Protein AF-0000000087426294 (afdb_homodimer)

Foldseek 3Di:
DVLLVVLLVLLVCLQCVCVVVPPPPDPLNVLSNVLSVQSNVLSVVCVVVVDLVSLVSQLVSLVCLLCVCVPRPDDPSSNVSSNVSSVSSNVSSVDNPPPPVPPPPPPPVPPDPPVVVVVVVVD/DVLLVVLLVLLVCLQCVCVVVPPPPDPLNVLSNVLSVQSNVLSVVCVVVVDLVSLVSQLVSLVCLLCVCVPRPDDPSSNVSSNVSSVSSNVSSVDNPPPPVPPPPPPPVVPPPPVPVVVVVVD

pLDDT: mean 82.49, std 21.24, range [34.62, 98.5]

InterPro domains:
  IPR005530 SPW repeat-containing integral membrane domain [PF03779] (2-94)

Organism: Persicimonas caeni (NCBI:txid2292766)

Nearest PDB structures (foldseek):
  7rs2-assembly1_A  TM=2.996E-01  e=1.715E+00  Homo sapiens
  8vzp-assembly1_B  TM=3.146E-01  e=2.562E+00  Homo sapiens
  7ujy-assembly2_C  TM=3.081E-01  e=3.293E+00  Homo sapiens
  8vzq-assembly2_D  TM=3.101E-01  e=3.293E+00  Homo sapiens
  6vjd-assembly2_C  TM=3.064E-01  e=3.462E+00  Homo sapiens

Structure (mmCIF, N/CA/C/O backbone):
data_AF-0000000087426294-model_v1
#
loop_
_entity.id
_entity.type
_entity.pdbx_description
1 polymer 'SPW repeat-containing integral membrane domain-containing protein'
#
loop_
_atom_site.group_PDB
_atom_site.id
_atom_site.type_symbol
_atom_site.label_atom_id
_atom_site.label_alt_id
_atom_site.label_comp_id
_atom_site.label_asym_id
_atom_site.label_entity_id
_atom_site.label_seq_id
_atom_site.pdbx_PDB_ins_code
_atom_site.Cartn_x
_atom_site.Cartn_y
_atom_site.Cartn_z
_atom_site.occupancy
_atom_site.B_iso_or_equiv
_atom_site.auth_seq_id
_atom_site.auth_comp_id
_atom_site.auth_asym_id
_atom_site.auth_atom_id
_atom_site.pdbx_PDB_model_num
ATOM 1 N N . MET A 1 1 ? -11.773 15.156 3.531 1 77.5 1 MET A N 1
ATOM 2 C CA . MET A 1 1 ? -12.781 14.109 3.635 1 77.5 1 MET A CA 1
ATOM 3 C C . MET A 1 1 ? -12.688 13.148 2.459 1 77.5 1 MET A C 1
ATOM 5 O O . MET A 1 1 ? -13.094 11.984 2.57 1 77.5 1 MET A O 1
ATOM 9 N N . TRP A 1 2 ? -11.953 13.484 1.471 1 86.12 2 TRP A N 1
ATOM 10 C CA . TRP A 1 2 ? -11.953 12.727 0.229 1 86.12 2 TRP A CA 1
ATOM 11 C C . TRP A 1 2 ? -11.352 11.336 0.44 1 86.12 2 TRP A C 1
ATOM 13 O O . TRP A 1 2 ? -11.789 10.359 -0.176 1 86.12 2 TRP A O 1
ATOM 23 N N . PRO A 1 3 ? -10.477 11.117 1.368 1 89.81 3 PRO A N 1
ATOM 24 C CA . PRO A 1 3 ? -9.938 9.773 1.592 1 89.81 3 PRO A CA 1
ATOM 25 C C . PRO A 1 3 ? -10.992 8.781 2.08 1 89.81 3 PRO A C 1
ATOM 27 O O . PRO A 1 3 ? -10.891 7.586 1.806 1 89.81 3 PRO A O 1
ATOM 30 N N . ARG A 1 4 ? -11.906 9.266 2.732 1 90.75 4 ARG A N 1
ATOM 31 C CA . ARG A 1 4 ? -12.961 8.391 3.236 1 90.75 4 ARG A CA 1
ATOM 32 C C . ARG A 1 4 ? -13.844 7.887 2.102 1 90.75 4 ARG A C 1
ATOM 34 O O . ARG A 1 4 ? -14.297 6.742 2.123 1 90.75 4 ARG A O 1
ATOM 41 N N . PHE A 1 5 ? -14.016 8.711 1.133 1 92.75 5 PHE A N 1
ATOM 42 C CA . PHE A 1 5 ? -14.789 8.305 -0.035 1 92.75 5 PHE A CA 1
ATOM 43 C C . PHE A 1 5 ? -14.055 7.234 -0.828 1 92.75 5 PHE A C 1
ATOM 45 O O . PHE A 1 5 ? -14.672 6.301 -1.347 1 92.75 5 PHE A O 1
ATOM 52 N N . ILE A 1 6 ? -12.867 7.391 -0.899 1 95.06 6 ILE A N 1
ATOM 53 C CA . ILE A 1 6 ? -12.055 6.414 -1.622 1 95.06 6 ILE A CA 1
ATOM 54 C C . ILE A 1 6 ? -12.109 5.066 -0.912 1 95.06 6 ILE A C 1
ATOM 56 O O . ILE A 1 6 ? -12.281 4.027 -1.554 1 95.06 6 ILE A O 1
ATOM 60 N N . ASN A 1 7 ? -11.977 5.098 0.396 1 96.81 7 ASN A N 1
ATOM 61 C CA . ASN A 1 7 ? -12.031 3.844 1.139 1 96.81 7 ASN A CA 1
ATOM 62 C C . ASN A 1 7 ? -13.391 3.17 1 1 96.81 7 ASN A C 1
ATOM 64 O O . ASN A 1 7 ? -13.477 1.941 0.944 1 96.81 7 ASN A O 1
ATOM 68 N N . ALA A 1 8 ? -14.414 4.004 0.983 1 96.69 8 ALA A N 1
ATOM 69 C CA . ALA A 1 8 ? -15.734 3.424 0.761 1 96.69 8 ALA A CA 1
ATOM 70 C C . ALA A 1 8 ? -15.812 2.742 -0.603 1 96.69 8 ALA A C 1
ATOM 72 O O . ALA A 1 8 ? -16.312 1.622 -0.716 1 96.69 8 ALA A O 1
ATOM 73 N N . ALA A 1 9 ? -15.328 3.361 -1.623 1 97.88 9 ALA A N 1
ATOM 74 C CA . ALA A 1 9 ? -15.312 2.814 -2.977 1 97.88 9 ALA A CA 1
ATOM 75 C C . ALA A 1 9 ? -14.477 1.54 -3.043 1 97.88 9 ALA A C 1
ATOM 77 O O . ALA A 1 9 ? -14.836 0.586 -3.736 1 97.88 9 ALA A O 1
ATOM 78 N N . LEU A 1 10 ? -13.414 1.55 -2.354 1 98.38 10 LEU A N 1
ATOM 79 C CA . LEU A 1 10 ? -12.555 0.372 -2.303 1 98.38 10 LEU A CA 1
ATOM 80 C C . LEU A 1 10 ? -13.289 -0.812 -1.685 1 98.38 10 LEU A C 1
ATOM 82 O O . LEU A 1 10 ? -13.117 -1.953 -2.117 1 98.38 10 LEU A O 1
ATOM 86 N N . GLY A 1 11 ? -14.031 -0.541 -0.672 1 98.31 11 GLY A N 1
ATOM 87 C CA . GLY A 1 11 ? -14.836 -1.6 -0.085 1 98.31 11 GLY A CA 1
ATOM 88 C C . GLY A 1 11 ? -15.82 -2.215 -1.063 1 98.31 11 GLY A C 1
ATOM 89 O O . GLY A 1 11 ? -15.969 -3.438 -1.115 1 98.31 11 GLY A O 1
ATOM 90 N N . ILE A 1 12 ? -16.469 -1.396 -1.812 1 98.12 12 ILE A N 1
ATOM 91 C CA . ILE A 1 12 ? -17.406 -1.863 -2.828 1 98.12 12 ILE A CA 1
ATOM 92 C C . ILE A 1 12 ? -16.656 -2.697 -3.869 1 98.12 12 ILE A C 1
ATOM 94 O O . ILE A 1 12 ? -17.125 -3.77 -4.262 1 98.12 12 ILE A O 1
ATOM 98 N N . TRP A 1 13 ? -15.586 -2.211 -4.258 1 98.5 13 TRP A N 1
ATOM 99 C CA . TRP A 1 13 ? -14.773 -2.951 -5.219 1 98.5 13 TRP A CA 1
ATOM 100 C C . TRP A 1 13 ? -14.406 -4.324 -4.676 1 98.5 13 TRP A C 1
ATOM 102 O O . TRP A 1 13 ? -14.477 -5.324 -5.395 1 98.5 13 TRP A O 1
ATOM 112 N N . LEU A 1 14 ? -14.008 -4.387 -3.451 1 98.19 14 LEU A N 1
ATOM 113 C CA . LEU A 1 14 ? -13.609 -5.648 -2.834 1 98.19 14 LEU A CA 1
ATOM 114 C C . LEU A 1 14 ? -14.75 -6.664 -2.893 1 98.19 14 LEU A C 1
ATOM 116 O O . LEU A 1 14 ? -14.516 -7.855 -3.105 1 98.19 14 LEU A O 1
ATOM 120 N N . MET A 1 15 ? -15.898 -6.199 -2.729 1 97.62 15 MET A N 1
ATOM 121 C CA . MET A 1 15 ? -17.062 -7.09 -2.771 1 97.62 15 MET A CA 1
ATOM 122 C C . MET A 1 15 ? -17.297 -7.602 -4.188 1 97.62 15 MET A C 1
ATOM 124 O O . MET A 1 15 ? -17.75 -8.734 -4.379 1 97.62 15 MET A O 1
ATOM 128 N N . ALA A 1 16 ? -16.969 -6.84 -5.172 1 97.75 16 ALA A N 1
ATOM 129 C CA . ALA A 1 16 ? -17.219 -7.188 -6.57 1 97.75 16 ALA A CA 1
ATOM 130 C C . ALA A 1 16 ? -16.016 -7.93 -7.168 1 97.75 16 ALA A C 1
ATOM 132 O O . ALA A 1 16 ? -16.156 -8.633 -8.172 1 97.75 16 ALA A O 1
ATOM 133 N N . ALA A 1 17 ? -14.922 -7.836 -6.609 1 97.75 17 ALA A N 1
ATOM 134 C CA . ALA A 1 17 ? -13.656 -8.219 -7.211 1 97.75 17 ALA A CA 1
ATOM 135 C C . ALA A 1 17 ? -13.633 -9.711 -7.543 1 97.75 17 ALA A C 1
ATOM 137 O O . ALA A 1 17 ? -13.227 -10.109 -8.641 1 97.75 17 ALA A O 1
ATOM 138 N N . PRO A 1 18 ? -14.07 -10.562 -6.633 1 97.69 18 PRO A N 1
ATOM 139 C CA . PRO A 1 18 ? -14 -11.984 -6.965 1 97.69 18 PRO A CA 1
ATOM 140 C C . PRO A 1 18 ? -14.805 -12.336 -8.211 1 97.69 18 PRO A C 1
ATOM 142 O O . PRO A 1 18 ? -14.375 -13.164 -9.016 1 97.69 18 PRO A O 1
ATOM 145 N N . SER A 1 19 ? -15.938 -11.742 -8.352 1 97.25 19 SER A N 1
ATOM 146 C CA . SER A 1 19 ? -16.766 -12.016 -9.516 1 97.25 19 SER A CA 1
ATOM 147 C C . SER A 1 19 ? -16.172 -11.398 -10.773 1 97.25 19 SER A C 1
ATOM 149 O O . SER A 1 19 ? -16.281 -11.969 -11.867 1 97.25 19 SER A O 1
ATOM 151 N N . VAL A 1 20 ? -15.57 -10.258 -10.664 1 96.5 20 VAL A N 1
ATOM 152 C CA . VAL A 1 20 ? -15.008 -9.531 -11.805 1 96.5 20 VAL A CA 1
ATOM 153 C C . VAL A 1 20 ? -13.695 -10.18 -12.234 1 96.5 20 VAL A C 1
ATOM 155 O O . VAL A 1 20 ? -13.438 -10.336 -13.43 1 96.5 20 VAL A O 1
ATOM 158 N N . LEU A 1 21 ? -12.906 -10.641 -11.266 1 95.75 21 LEU A N 1
ATOM 159 C CA . LEU A 1 21 ? -11.547 -11.094 -11.562 1 95.75 21 LEU A CA 1
ATOM 160 C C . LEU A 1 21 ? -11.492 -12.617 -11.641 1 95.75 21 LEU A C 1
ATOM 162 O O . LEU A 1 21 ? -10.469 -13.188 -12.031 1 95.75 21 LEU A O 1
ATOM 166 N N . GLY A 1 22 ? -12.547 -13.297 -11.188 1 95 22 GLY A N 1
ATOM 167 C CA . GLY A 1 22 ? -12.688 -14.711 -11.492 1 95 22 GLY A CA 1
ATOM 168 C C . GLY A 1 22 ? -12.117 -15.609 -10.414 1 95 22 GLY A C 1
ATOM 169 O O . GLY A 1 22 ? -11.484 -16.625 -10.711 1 95 22 GLY A O 1
ATOM 170 N N . TYR A 1 23 ? -12.18 -15.383 -9.227 1 95.88 23 TYR A N 1
ATOM 171 C CA . TYR A 1 23 ? -11.719 -16.281 -8.172 1 95.88 23 TYR A CA 1
ATOM 172 C C . TYR A 1 23 ? -12.797 -16.484 -7.121 1 95.88 23 TYR A C 1
ATOM 174 O O . TYR A 1 23 ? -12.516 -16.469 -5.922 1 95.88 23 TYR A O 1
ATOM 182 N N . VAL A 1 24 ? -14.016 -16.641 -7.684 1 95.44 24 VAL A N 1
ATOM 183 C CA . VAL A 1 24 ? -15.164 -16.969 -6.84 1 95.44 24 VAL A CA 1
ATOM 184 C C . VAL A 1 24 ? -14.961 -18.359 -6.223 1 95.44 24 VAL A C 1
ATOM 186 O O . VAL A 1 24 ? -14.422 -19.25 -6.871 1 95.44 24 VAL A O 1
ATOM 189 N N . GLY A 1 25 ? -15.398 -18.453 -5.035 1 96.25 25 GLY A N 1
ATOM 190 C CA . GLY A 1 25 ? -15.305 -19.734 -4.367 1 96.25 25 GLY A CA 1
ATOM 191 C C . GLY A 1 25 ? -13.977 -19.969 -3.686 1 96.25 25 GLY A C 1
ATOM 192 O O . GLY A 1 25 ? -13.664 -21.078 -3.264 1 96.25 25 GLY A O 1
ATOM 193 N N . THR A 1 26 ? -13.133 -19.016 -3.59 1 96.25 26 THR A N 1
ATOM 194 C CA . THR A 1 26 ? -11.812 -19.156 -2.99 1 96.25 26 THR A CA 1
ATOM 195 C C . THR A 1 26 ? -11.766 -18.469 -1.624 1 96.25 26 THR A C 1
ATOM 197 O O . THR A 1 26 ? -12.727 -17.797 -1.226 1 96.25 26 THR A O 1
ATOM 200 N N . GLY A 1 27 ? -10.727 -18.719 -0.922 1 96.44 27 GLY A N 1
ATOM 201 C CA . GLY A 1 27 ? -10.516 -18.047 0.355 1 96.44 27 GLY A CA 1
ATOM 202 C C . GLY A 1 27 ? -10.391 -16.547 0.229 1 96.44 27 GLY A C 1
ATOM 203 O O . GLY A 1 27 ? -10.766 -15.805 1.14 1 96.44 27 GLY A O 1
ATOM 204 N N . ALA A 1 28 ? -9.758 -16.203 -0.834 1 97 28 ALA A N 1
ATOM 205 C CA . ALA A 1 28 ? -9.617 -14.773 -1.078 1 97 28 ALA A CA 1
ATOM 206 C C . ALA A 1 28 ? -10.984 -14.086 -1.133 1 97 28 ALA A C 1
ATOM 208 O O . ALA A 1 28 ? -11.148 -12.977 -0.632 1 97 28 ALA A O 1
ATOM 209 N N . GLU A 1 29 ? -11.93 -14.734 -1.79 1 97.19 29 GLU A N 1
ATOM 210 C CA . GLU A 1 29 ? -13.281 -14.18 -1.84 1 97.19 29 GLU A CA 1
ATOM 211 C C . GLU A 1 29 ? -13.852 -13.992 -0.437 1 97.19 29 GLU A C 1
ATOM 213 O O . GLU A 1 29 ? -14.445 -12.953 -0.134 1 97.19 29 GLU A O 1
ATOM 218 N N . ILE A 1 30 ? -13.711 -14.977 0.375 1 97.19 30 ILE A N 1
ATOM 219 C CA . ILE A 1 30 ? -14.219 -14.891 1.74 1 97.19 30 ILE A CA 1
ATOM 220 C C . ILE A 1 30 ? -13.578 -13.703 2.457 1 97.19 30 ILE A C 1
ATOM 222 O O . ILE A 1 30 ? -14.266 -12.93 3.117 1 97.19 30 ILE A O 1
ATOM 226 N N . ASN A 1 31 ? -12.312 -13.633 2.318 1 97.88 31 ASN A N 1
ATOM 227 C CA . ASN A 1 31 ? -11.578 -12.523 2.926 1 97.88 31 ASN A CA 1
ATOM 228 C C . ASN A 1 31 ? -12.094 -11.172 2.441 1 97.88 31 ASN A C 1
ATOM 230 O O . ASN A 1 31 ? -12.289 -10.258 3.242 1 97.88 31 ASN A O 1
ATOM 234 N N . GLU A 1 32 ? -12.312 -11.031 1.207 1 97.88 32 GLU A N 1
ATOM 235 C CA . GLU A 1 32 ? -12.758 -9.773 0.629 1 97.88 32 GLU A CA 1
ATOM 236 C C . GLU A 1 32 ? -14.203 -9.461 1.014 1 97.88 32 GLU A C 1
ATOM 238 O O . GLU A 1 32 ? -14.57 -8.305 1.203 1 97.88 32 GLU A O 1
ATOM 243 N N . ARG A 1 33 ? -14.953 -10.5 1.109 1 97.06 33 ARG A N 1
ATOM 244 C CA . ARG A 1 33 ? -16.359 -10.297 1.46 1 97.06 33 ARG A CA 1
ATOM 245 C C . ARG A 1 33 ? -16.5 -9.914 2.93 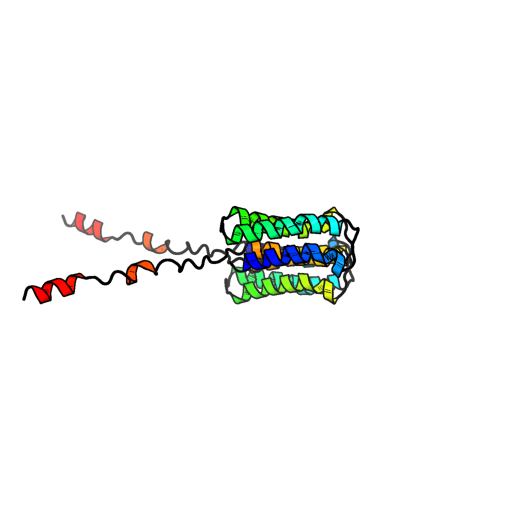1 97.06 33 ARG A C 1
ATOM 247 O O . ARG A 1 33 ? -17.531 -9.359 3.33 1 97.06 33 ARG A O 1
ATOM 254 N N . ILE A 1 34 ? -15.562 -10.156 3.719 1 97.5 34 ILE A N 1
ATOM 255 C CA . ILE A 1 34 ? -15.539 -9.727 5.113 1 97.5 34 ILE A CA 1
ATOM 256 C C . ILE A 1 34 ? -14.977 -8.305 5.203 1 97.5 34 ILE A C 1
ATOM 258 O O . ILE A 1 34 ? -15.609 -7.422 5.781 1 97.5 34 ILE A O 1
ATOM 262 N N . CYS A 1 35 ? -13.875 -8.039 4.613 1 98.31 35 CYS A N 1
ATOM 263 C CA . CYS A 1 35 ? -13.188 -6.758 4.695 1 98.31 35 CYS A CA 1
ATOM 264 C C . CYS A 1 35 ? -13.945 -5.68 3.939 1 98.31 35 CYS A C 1
ATOM 266 O O . CYS A 1 35 ? -13.914 -4.508 4.324 1 98.31 35 CYS A O 1
ATOM 268 N N . GLY A 1 36 ? -14.625 -6.105 2.83 1 98.06 36 GLY A N 1
ATOM 269 C CA . GLY A 1 36 ? -15.352 -5.141 2.02 1 98.06 36 GLY A CA 1
ATOM 270 C C . GLY A 1 36 ? -16.375 -4.344 2.811 1 98.06 36 GLY A C 1
ATOM 271 O O . GLY A 1 36 ? -16.266 -3.119 2.91 1 98.06 36 GLY A O 1
ATOM 272 N N . PRO A 1 37 ? -17.312 -5.027 3.439 1 98.12 37 PRO A N 1
ATOM 273 C CA . PRO A 1 37 ? -18.328 -4.328 4.23 1 98.12 37 PRO A CA 1
ATOM 274 C C . PRO A 1 37 ? -17.734 -3.547 5.398 1 98.12 37 PRO A C 1
ATOM 276 O O . PRO A 1 37 ? -18.219 -2.471 5.742 1 98.12 37 PRO A O 1
ATOM 279 N N . ILE A 1 38 ? -16.719 -4.027 6.027 1 97.44 38 ILE A N 1
ATOM 280 C CA . ILE A 1 38 ? -16.047 -3.326 7.113 1 97.44 38 ILE A CA 1
ATOM 281 C C . ILE A 1 38 ? -15.531 -1.982 6.613 1 97.44 38 ILE A C 1
ATOM 283 O O . ILE A 1 38 ? -15.758 -0.945 7.238 1 97.44 38 ILE A O 1
ATOM 287 N N . LEU A 1 39 ? -14.844 -1.995 5.516 1 97.38 39 LEU A N 1
ATOM 288 C CA . LEU A 1 39 ? -14.281 -0.781 4.934 1 97.38 39 LEU A CA 1
ATOM 289 C C . LEU A 1 39 ? -15.383 0.203 4.555 1 97.38 39 LEU A C 1
ATOM 291 O O . LEU A 1 39 ? -15.266 1.403 4.809 1 97.38 39 LEU A O 1
ATOM 295 N N . ILE A 1 40 ? -16.469 -0.284 3.971 1 96.88 40 ILE A N 1
ATOM 296 C CA . ILE A 1 40 ? -17.578 0.567 3.561 1 96.88 40 ILE A CA 1
ATOM 297 C C . ILE A 1 40 ? -18.188 1.229 4.789 1 96.88 40 ILE A C 1
ATOM 299 O O . ILE A 1 40 ? -18.328 2.453 4.836 1 96.88 40 ILE A O 1
ATOM 303 N N . THR A 1 41 ? -18.5 0.449 5.766 1 96.12 41 THR A N 1
ATOM 304 C CA . THR A 1 41 ? -19.203 0.925 6.949 1 96.12 41 THR A CA 1
ATOM 305 C C . THR A 1 41 ? -18.375 1.963 7.699 1 96.12 41 THR A C 1
ATOM 307 O O . THR A 1 41 ? -18.844 3.072 7.961 1 96.12 41 THR A O 1
ATOM 310 N N . PHE A 1 42 ? -17.203 1.656 7.918 1 94.5 42 PHE A N 1
ATOM 311 C CA . PHE A 1 42 ? -16.391 2.539 8.758 1 94.5 42 PHE A CA 1
ATOM 312 C C . PHE A 1 42 ? -15.953 3.771 7.98 1 94.5 42 PHE A C 1
ATOM 314 O O . PHE A 1 42 ? -15.781 4.848 8.555 1 94.5 42 PHE A O 1
ATOM 321 N N . SER A 1 43 ? -15.742 3.617 6.695 1 93.12 43 SER A N 1
ATOM 322 C CA . SER A 1 43 ? -15.414 4.793 5.898 1 93.12 43 SER A CA 1
ATOM 323 C C . SER A 1 43 ? -16.578 5.766 5.84 1 93.12 43 SER A C 1
ATOM 325 O O . SER A 1 43 ? -16.391 6.98 5.918 1 93.12 43 SER A O 1
ATOM 327 N N . ILE A 1 44 ? -17.781 5.281 5.715 1 92 44 ILE A N 1
ATOM 328 C CA . ILE A 1 44 ? -18.969 6.129 5.656 1 92 44 ILE A CA 1
ATOM 329 C C . ILE A 1 44 ? -19.203 6.793 7.016 1 92 44 ILE A C 1
ATOM 331 O O . ILE A 1 44 ? -19.484 7.992 7.086 1 92 44 ILE A O 1
ATOM 335 N N . VAL A 1 45 ? -19.062 6.008 8.023 1 90.81 45 VAL A N 1
ATOM 336 C CA . VAL A 1 45 ? -19.219 6.559 9.367 1 90.81 45 VAL A CA 1
ATOM 337 C C . VAL A 1 45 ? -18.172 7.629 9.625 1 90.81 45 VAL A C 1
ATOM 339 O O . VAL A 1 45 ? -18.438 8.648 10.258 1 90.81 45 VAL A O 1
ATOM 342 N N . ALA A 1 46 ? -17.031 7.441 9.18 1 87.06 46 ALA A N 1
ATOM 343 C CA . ALA A 1 46 ? -15.914 8.359 9.391 1 87.06 46 ALA A CA 1
ATOM 344 C C . ALA A 1 46 ? -16.156 9.688 8.672 1 87.06 46 ALA A C 1
ATOM 346 O O . ALA A 1 46 ? -15.555 10.703 9.031 1 87.06 46 ALA A O 1
ATOM 347 N N . ILE A 1 47 ? -16.906 9.664 7.629 1 83.75 47 ILE A N 1
ATOM 348 C CA . ILE A 1 47 ? -17.25 10.898 6.938 1 83.75 47 ILE A CA 1
ATOM 349 C C . ILE A 1 47 ? -18.016 11.828 7.875 1 83.75 47 ILE A C 1
ATOM 351 O O . ILE A 1 47 ? -17.844 13.047 7.844 1 83.75 47 ILE A O 1
ATOM 355 N N . TRP A 1 48 ? -18.797 11.188 8.703 1 81 48 TRP A N 1
ATOM 356 C CA . TRP A 1 48 ? -19.672 11.984 9.578 1 81 48 TRP A CA 1
ATOM 357 C C . TRP A 1 48 ? -19 12.227 10.93 1 81 48 TRP A C 1
ATOM 359 O O . TRP A 1 48 ? -19.266 13.234 11.586 1 81 48 TRP A O 1
ATOM 369 N N . GLU A 1 49 ? -18.344 11.141 11.43 1 74.56 49 GLU A N 1
ATOM 370 C CA . GLU A 1 49 ? -17.781 11.211 12.773 1 74.56 49 GLU A CA 1
ATOM 371 C C . GLU A 1 49 ? -16.281 11.477 12.727 1 74.56 49 GLU A C 1
ATOM 373 O O . GLU A 1 49 ? -15.594 11.375 13.75 1 74.56 49 GLU A O 1
ATOM 378 N N . THR A 1 50 ? -15.898 12.297 11.984 1 63.66 50 THR A N 1
ATOM 379 C CA . THR A 1 50 ? -14.484 12.508 11.695 1 63.66 50 THR A CA 1
ATOM 380 C C . THR A 1 50 ? -13.625 12.133 12.898 1 63.66 50 THR A C 1
ATOM 382 O O . THR A 1 50 ? -13.219 13 13.672 1 63.66 50 THR A O 1
ATOM 385 N N . THR A 1 51 ? -14.031 10.945 13.609 1 65.88 51 THR A N 1
ATOM 386 C CA . THR A 1 51 ? -13.242 10.625 14.789 1 65.88 51 THR A CA 1
ATOM 387 C C . THR A 1 51 ? -12 9.82 14.422 1 65.88 51 THR A C 1
ATOM 389 O O . THR A 1 51 ? -11.977 9.148 13.383 1 65.88 51 THR A O 1
ATOM 392 N N . ARG A 1 52 ? -10.906 9.906 15.188 1 76.88 52 ARG A N 1
ATOM 393 C CA . ARG A 1 52 ? -9.578 9.297 15.086 1 76.88 52 ARG A CA 1
ATOM 394 C C . ARG A 1 52 ? -9.68 7.777 15.039 1 76.88 52 ARG A C 1
ATOM 396 O O . ARG A 1 52 ? -9.07 7.137 14.188 1 76.88 52 ARG A O 1
ATOM 403 N N . PRO A 1 53 ? -10.531 7.199 15.75 1 83.81 53 PRO A N 1
ATOM 404 C CA . PRO A 1 53 ? -10.531 5.734 15.781 1 83.81 53 PRO A CA 1
ATOM 405 C C . PRO A 1 53 ? -11.016 5.121 14.469 1 83.81 53 PRO A C 1
ATOM 407 O O . PRO A 1 53 ? -10.547 4.043 14.078 1 83.81 53 PRO A O 1
ATOM 410 N N . LEU A 1 54 ? -11.922 5.891 13.734 1 83.81 54 LEU A N 1
ATOM 411 C CA . LEU A 1 54 ? -12.5 5.324 12.523 1 83.81 54 LEU A CA 1
ATOM 412 C C . LEU A 1 54 ? -11.461 5.277 11.406 1 83.81 54 LEU A C 1
ATOM 414 O O . LEU A 1 54 ? -11.438 4.336 10.609 1 83.81 54 LEU A O 1
ATOM 418 N N . ARG A 1 55 ? -10.633 6.152 11.445 1 84.62 55 ARG A N 1
ATOM 419 C CA . ARG A 1 55 ? -9.57 6.168 10.445 1 84.62 55 ARG A CA 1
ATOM 420 C C . ARG A 1 55 ? -8.594 5.016 10.664 1 84.62 55 ARG A C 1
ATOM 422 O O . ARG A 1 55 ? -8.062 4.453 9.711 1 84.62 55 ARG A O 1
ATOM 429 N N . TRP A 1 56 ? -8.492 4.613 11.906 1 91 56 TRP A N 1
ATOM 430 C CA . TRP A 1 56 ? -7.566 3.529 12.227 1 91 56 TRP A CA 1
ATOM 431 C C . TRP A 1 56 ? -8.148 2.18 11.82 1 91 56 TRP A C 1
ATOM 433 O O . TRP A 1 56 ? -7.41 1.253 11.484 1 91 56 TRP A O 1
ATOM 443 N N . VAL A 1 57 ? -9.398 2.139 11.883 1 94.12 57 VAL A N 1
ATOM 444 C CA . VAL A 1 57 ? -10.031 0.895 11.469 1 94.12 57 VAL A CA 1
ATOM 445 C C . VAL A 1 57 ? -9.828 0.686 9.969 1 94.12 57 VAL A C 1
ATOM 447 O O . VAL A 1 57 ? -9.523 -0.424 9.531 1 94.12 57 VAL A O 1
ATOM 450 N N . CYS A 1 58 ? -9.953 1.731 9.25 1 95.12 58 CYS A N 1
ATOM 451 C CA . CYS A 1 58 ? -9.727 1.648 7.812 1 95.12 58 CYS A CA 1
ATOM 452 C C . CYS A 1 58 ? -8.273 1.299 7.508 1 95.12 58 CYS A C 1
ATOM 454 O O . CYS A 1 58 ? -7.996 0.447 6.66 1 95.12 58 CYS A O 1
ATOM 456 N N . ALA A 1 59 ? -7.449 1.92 8.25 1 94.88 59 ALA A N 1
ATOM 457 C CA . ALA A 1 59 ? -6.027 1.633 8.078 1 94.88 59 ALA A CA 1
ATOM 458 C C . ALA A 1 59 ? -5.711 0.184 8.438 1 94.88 59 ALA A C 1
ATOM 460 O O . ALA A 1 59 ? -4.969 -0.494 7.723 1 94.88 59 ALA A O 1
ATOM 461 N N . ALA A 1 60 ? -6.277 -0.266 9.492 1 97 60 ALA A N 1
ATOM 462 C CA . ALA A 1 60 ? -6.066 -1.637 9.945 1 97 60 ALA A CA 1
ATOM 463 C C . ALA A 1 60 ? -6.598 -2.643 8.93 1 97 60 ALA A C 1
ATOM 465 O O . ALA A 1 60 ? -5.977 -3.68 8.695 1 97 60 ALA A O 1
ATOM 466 N N . THR A 1 61 ? -7.719 -2.303 8.391 1 97.81 61 THR A N 1
ATOM 467 C CA . THR A 1 61 ? -8.273 -3.174 7.367 1 97.81 61 THR A CA 1
ATOM 468 C C . THR A 1 61 ? -7.352 -3.244 6.156 1 97.81 61 THR A C 1
ATOM 470 O O . THR A 1 61 ? -7.105 -4.324 5.613 1 97.81 61 THR A O 1
ATOM 473 N N . GLY A 1 62 ? -6.84 -2.127 5.723 1 97.69 62 GLY A N 1
ATOM 474 C CA . GLY A 1 62 ? -5.859 -2.107 4.645 1 97.69 62 GLY A CA 1
ATOM 475 C C . GLY A 1 62 ? -4.613 -2.912 4.961 1 97.69 62 GLY A C 1
ATOM 476 O O . GLY A 1 62 ? -4.129 -3.668 4.117 1 97.69 62 GLY A O 1
ATOM 477 N N . ALA A 1 63 ? -4.129 -2.82 6.148 1 96.94 63 ALA A N 1
ATOM 478 C CA . ALA A 1 63 ? -2.967 -3.586 6.59 1 96.94 63 ALA A CA 1
ATOM 479 C C . ALA A 1 63 ? -3.258 -5.086 6.566 1 96.94 63 ALA A C 1
ATOM 481 O O . ALA A 1 63 ? -2.402 -5.883 6.176 1 96.94 63 ALA A O 1
ATOM 482 N N . TRP A 1 64 ? -4.391 -5.414 7.008 1 97.94 64 TRP A N 1
ATOM 483 C CA . TRP A 1 64 ? -4.789 -6.816 6.992 1 97.94 64 TRP A CA 1
ATOM 484 C C . TRP A 1 64 ? -4.781 -7.367 5.57 1 97.94 64 TRP A C 1
ATOM 486 O O . TRP A 1 64 ? -4.301 -8.477 5.332 1 97.94 64 TRP A O 1
ATOM 496 N N . LEU A 1 65 ? -5.254 -6.617 4.617 1 97.88 65 LEU A N 1
ATOM 497 C CA . LEU A 1 65 ? -5.309 -7.043 3.223 1 97.88 65 LEU A CA 1
ATOM 498 C C . LEU A 1 65 ? -3.904 -7.238 2.66 1 97.88 65 LEU A C 1
ATOM 500 O O . LEU A 1 65 ? -3.689 -8.086 1.794 1 97.88 65 LEU A O 1
ATOM 504 N N . LEU A 1 66 ? -2.977 -6.52 3.176 1 96.44 66 LEU A N 1
ATOM 505 C CA . LEU A 1 66 ? -1.59 -6.648 2.744 1 96.44 66 LEU A CA 1
ATOM 506 C C . LEU A 1 66 ? -0.964 -7.922 3.303 1 96.44 66 LEU A C 1
ATOM 508 O O . LEU A 1 66 ? -0.134 -8.555 2.643 1 96.44 66 LEU A O 1
ATOM 512 N N . VAL A 1 67 ? -1.4 -8.328 4.461 1 94.81 67 VAL A N 1
ATOM 513 C CA . VAL A 1 67 ? -0.764 -9.43 5.168 1 94.81 67 VAL A CA 1
ATOM 514 C C . VAL A 1 67 ? -1.494 -10.734 4.852 1 94.81 67 VAL A C 1
ATOM 516 O O . VAL A 1 67 ? -0.889 -11.812 4.855 1 94.81 67 VAL A O 1
ATOM 519 N N . SER A 1 68 ? -2.658 -10.703 4.453 1 95.69 68 SER A N 1
ATOM 520 C CA . SER A 1 68 ? -3.52 -11.875 4.34 1 95.69 68 SER A CA 1
ATOM 521 C C . SER A 1 68 ? -2.977 -12.859 3.312 1 95.69 68 SER A C 1
ATOM 523 O O . SER A 1 68 ? -3.029 -14.07 3.523 1 95.69 68 SER A O 1
ATOM 525 N N . PRO A 1 69 ? -2.43 -12.406 2.264 1 93.88 69 PRO A N 1
ATOM 526 C CA . PRO A 1 69 ? -1.91 -13.398 1.316 1 93.88 69 PRO A CA 1
ATOM 527 C C . PRO A 1 69 ? -0.786 -14.242 1.905 1 93.88 69 PRO A C 1
ATOM 529 O O . PRO A 1 69 ? -0.619 -15.406 1.524 1 93.88 69 PRO A O 1
ATOM 532 N N . TRP A 1 70 ? -0.031 -13.602 2.814 1 86.94 70 TRP A N 1
ATOM 533 C CA . TRP A 1 70 ? 1.044 -14.336 3.467 1 86.94 70 TRP A CA 1
ATOM 534 C C . TRP A 1 70 ? 0.482 -15.445 4.359 1 86.94 70 TRP A C 1
ATOM 536 O O . TRP A 1 70 ? 1.087 -16.516 4.492 1 86.94 70 TRP A O 1
ATOM 546 N N . LEU A 1 71 ? -0.604 -15.336 4.801 1 89.81 71 LEU A N 1
ATOM 547 C CA . LEU A 1 71 ? -1.188 -16.25 5.781 1 89.81 71 LEU A CA 1
ATOM 548 C C . LEU A 1 71 ? -1.998 -17.344 5.094 1 89.81 71 LEU A C 1
ATOM 550 O O . LEU A 1 71 ? -1.977 -18.5 5.52 1 89.81 71 LEU A O 1
ATOM 554 N N . PHE A 1 72 ? -2.705 -17.047 3.996 1 93.12 72 PHE A N 1
ATOM 555 C CA . PHE A 1 72 ? -3.725 -17.953 3.48 1 93.12 72 PHE A CA 1
ATOM 556 C C . PHE A 1 72 ? -3.328 -18.5 2.113 1 93.12 72 PHE A C 1
ATOM 558 O O . PHE A 1 72 ? -3.906 -19.469 1.636 1 93.12 72 PHE A O 1
ATOM 565 N N . GLY A 1 73 ? -2.365 -17.969 1.411 1 89.38 73 GLY A N 1
ATOM 566 C CA . GLY A 1 73 ? -1.944 -18.5 0.123 1 89.38 73 GLY A CA 1
ATOM 567 C C . GLY A 1 73 ? -2.99 -18.328 -0.962 1 89.38 73 GLY A C 1
ATOM 568 O O . GLY A 1 73 ? -3.441 -19.312 -1.555 1 89.38 73 GLY A O 1
ATOM 569 N N . PHE A 1 74 ? -3.266 -17.234 -1.499 1 93.75 74 PHE A N 1
ATOM 570 C CA . PHE A 1 74 ? -4.242 -16.938 -2.543 1 93.75 74 PHE A CA 1
ATOM 571 C C . PHE A 1 74 ? -3.623 -17.109 -3.924 1 93.75 74 PHE A C 1
ATOM 573 O O . PHE A 1 74 ? -2.406 -17.25 -4.051 1 93.75 74 PHE A O 1
ATOM 580 N N . ASP A 1 75 ? -4.547 -17.25 -4.938 1 93 75 ASP A N 1
ATOM 581 C CA . ASP A 1 75 ? -4.047 -17.25 -6.309 1 93 75 ASP A CA 1
ATOM 582 C C . ASP A 1 75 ? -3.479 -15.875 -6.688 1 93 75 ASP A C 1
ATOM 584 O O . ASP A 1 75 ? -3.771 -14.875 -6.031 1 93 75 ASP A O 1
ATOM 588 N N . THR A 1 76 ? -2.703 -15.828 -7.703 1 93.62 76 THR A N 1
ATOM 589 C CA . THR A 1 76 ? -1.915 -14.664 -8.094 1 93.62 76 THR A CA 1
ATOM 590 C C . THR A 1 76 ? -2.814 -13.453 -8.32 1 93.62 76 THR A C 1
ATOM 592 O O . THR A 1 76 ? -2.539 -12.367 -7.809 1 93.62 76 THR A O 1
ATOM 595 N N . THR A 1 77 ? -3.883 -13.648 -9.031 1 93.94 77 THR A N 1
ATOM 596 C CA . THR A 1 77 ? -4.781 -12.539 -9.344 1 93.94 77 THR A CA 1
ATOM 597 C C . THR A 1 77 ? -5.379 -11.953 -8.07 1 93.94 77 THR A C 1
ATOM 599 O O . THR A 1 77 ? -5.445 -10.734 -7.918 1 93.94 77 THR A O 1
ATOM 602 N N . ALA A 1 78 ? -5.766 -12.797 -7.223 1 96.25 78 ALA A N 1
ATOM 603 C CA . ALA A 1 78 ? -6.348 -12.359 -5.953 1 96.25 78 ALA A CA 1
ATOM 604 C C . ALA A 1 78 ? -5.312 -11.648 -5.09 1 96.25 78 ALA A C 1
ATOM 606 O O . ALA A 1 78 ? -5.625 -10.648 -4.434 1 96.25 78 ALA A O 1
ATOM 607 N N . ILE A 1 79 ? -4.113 -12.102 -5.07 1 95.62 79 ILE A N 1
ATOM 608 C CA . ILE A 1 79 ? -3.039 -11.492 -4.297 1 95.62 79 ILE A CA 1
ATOM 609 C C . ILE A 1 79 ? -2.811 -10.055 -4.77 1 95.62 79 ILE A C 1
ATOM 611 O O . ILE A 1 79 ? -2.771 -9.125 -3.957 1 95.62 79 ILE A O 1
ATOM 615 N N . ILE A 1 80 ? -2.695 -9.914 -6.004 1 94.56 80 ILE A N 1
ATOM 616 C CA . ILE A 1 80 ? -2.418 -8.602 -6.578 1 94.56 80 ILE A CA 1
ATOM 617 C C . ILE A 1 80 ? -3.553 -7.637 -6.238 1 94.56 80 ILE A C 1
ATOM 619 O O . ILE A 1 80 ? -3.307 -6.512 -5.801 1 94.56 80 ILE A O 1
ATOM 623 N N . ASN A 1 81 ? -4.734 -8.086 -6.434 1 95.5 81 ASN A N 1
ATOM 624 C CA . ASN A 1 81 ? -5.898 -7.254 -6.152 1 95.5 81 ASN A CA 1
ATOM 625 C C . ASN A 1 81 ? -5.977 -6.875 -4.676 1 95.5 81 ASN A C 1
ATOM 627 O O . ASN A 1 81 ? -6.156 -5.703 -4.336 1 95.5 81 ASN A O 1
ATOM 631 N N . GLU A 1 82 ? -5.824 -7.789 -3.785 1 96.75 82 GLU A N 1
ATOM 632 C CA . GLU A 1 82 ? -5.938 -7.547 -2.35 1 96.75 82 GLU A CA 1
ATOM 633 C C . GLU A 1 82 ? -4.848 -6.594 -1.863 1 96.75 82 GLU A C 1
ATOM 635 O O . GLU A 1 82 ? -5.125 -5.664 -1.106 1 96.75 82 GLU A O 1
ATOM 640 N N . MET A 1 83 ? -3.701 -6.789 -2.342 1 96.31 83 MET A N 1
ATOM 641 C CA . MET A 1 83 ? -2.588 -5.992 -1.835 1 96.31 83 MET A CA 1
ATOM 642 C C . MET A 1 83 ? -2.619 -4.582 -2.418 1 96.31 83 MET A C 1
ATOM 644 O O . MET A 1 83 ? -2.254 -3.617 -1.743 1 96.31 83 MET A O 1
ATOM 648 N N . LEU A 1 84 ? -3.057 -4.473 -3.635 1 95.94 84 LEU A N 1
ATOM 649 C CA . LEU A 1 84 ? -3.227 -3.137 -4.195 1 95.94 84 LEU A CA 1
ATOM 650 C C . LEU A 1 84 ? -4.293 -2.359 -3.43 1 95.94 84 LEU A C 1
ATOM 652 O O . LEU A 1 84 ? -4.051 -1.23 -2.994 1 95.94 84 LEU A O 1
ATOM 656 N N . VAL A 1 85 ? -5.414 -2.947 -3.297 1 97.5 85 VAL A N 1
ATOM 657 C CA . VAL A 1 85 ? -6.508 -2.316 -2.566 1 97.5 85 VAL A CA 1
ATOM 658 C C . VAL A 1 85 ? -6.078 -2.045 -1.127 1 97.5 85 VAL A C 1
ATOM 660 O O . VAL A 1 85 ? -6.355 -0.974 -0.582 1 97.5 85 VAL A O 1
ATOM 663 N N . GLY A 1 86 ? -5.453 -2.994 -0.522 1 98.06 86 GLY A N 1
ATOM 664 C CA . GLY A 1 86 ? -4.961 -2.822 0.836 1 98.06 86 GLY A CA 1
ATOM 665 C C . GLY A 1 86 ? -4.016 -1.645 0.985 1 98.06 86 GLY A C 1
ATOM 666 O O . GLY A 1 86 ? -4.125 -0.875 1.941 1 98.06 86 GLY A O 1
ATOM 667 N N . ALA A 1 87 ? -3.1 -1.53 0.062 1 97.19 87 ALA A N 1
ATOM 668 C CA . ALA A 1 87 ? -2.143 -0.427 0.094 1 97.19 87 ALA A CA 1
ATOM 669 C C . ALA A 1 87 ? -2.855 0.919 0.015 1 97.19 87 ALA A C 1
ATOM 671 O O . ALA A 1 87 ? -2.551 1.836 0.782 1 97.19 87 ALA A O 1
ATOM 672 N N . VAL A 1 88 ? -3.752 1.054 -0.843 1 96.31 88 VAL A N 1
ATOM 673 C CA . VAL A 1 88 ? -4.477 2.309 -1.017 1 96.31 88 VAL A CA 1
ATOM 674 C C . VAL A 1 88 ? -5.332 2.588 0.218 1 96.31 88 VAL A C 1
ATOM 676 O O . VAL A 1 88 ? -5.34 3.707 0.735 1 96.31 88 VAL A O 1
ATOM 679 N N . ALA A 1 89 ? -5.996 1.572 0.662 1 97.44 89 ALA A N 1
ATOM 680 C CA . ALA A 1 89 ? -6.848 1.733 1.837 1 97.44 89 ALA A CA 1
ATOM 681 C C . ALA A 1 89 ? -6.035 2.168 3.051 1 97.44 89 ALA A C 1
ATOM 683 O O . ALA A 1 89 ? -6.465 3.033 3.818 1 97.44 89 ALA A O 1
ATOM 684 N N . LEU A 1 90 ? -4.926 1.592 3.213 1 96.25 90 LEU A N 1
ATOM 685 C CA . LEU A 1 90 ? -4.031 1.946 4.309 1 96.25 90 LEU A CA 1
ATOM 686 C C . LEU A 1 90 ? -3.584 3.4 4.199 1 96.25 90 LEU A C 1
ATOM 688 O O . LEU A 1 90 ? -3.662 4.152 5.172 1 96.25 90 LEU A O 1
ATOM 692 N N . THR A 1 91 ? -3.158 3.768 3.051 1 94.12 91 THR A N 1
ATOM 693 C CA . THR A 1 91 ? -2.678 5.121 2.807 1 94.12 91 THR A CA 1
ATOM 694 C C . THR A 1 91 ? -3.783 6.145 3.057 1 94.12 91 THR A C 1
ATOM 696 O O . THR A 1 91 ? -3.564 7.148 3.736 1 94.12 91 THR A O 1
ATOM 699 N N . MET A 1 92 ? -4.945 5.855 2.59 1 92.94 92 MET A N 1
ATOM 700 C CA . MET A 1 92 ? -6.078 6.758 2.764 1 92.94 92 MET A CA 1
ATOM 701 C C . MET A 1 92 ? -6.488 6.84 4.23 1 92.94 92 MET A C 1
ATOM 703 O O . MET A 1 92 ? -6.941 7.887 4.695 1 92.94 92 MET A O 1
ATOM 707 N N . GLY A 1 93 ? -6.363 5.742 4.844 1 92 93 GLY A N 1
ATOM 708 C CA . GLY A 1 93 ? -6.707 5.719 6.258 1 92 93 GLY A CA 1
ATOM 709 C C . GLY A 1 93 ? -5.766 6.547 7.113 1 92 93 GLY A C 1
ATOM 710 O O . GLY A 1 93 ? -6.141 6.988 8.203 1 92 93 GLY A O 1
ATOM 711 N N . LEU A 1 94 ? -4.668 6.77 6.676 1 88.88 94 LEU A N 1
ATOM 712 C CA . LEU A 1 94 ? -3.668 7.496 7.449 1 88.88 94 LEU A CA 1
ATOM 713 C C . LEU A 1 94 ? -3.689 8.984 7.102 1 88.88 94 LEU A C 1
ATOM 715 O O . LEU A 1 94 ? -3.133 9.805 7.836 1 88.88 94 LEU A O 1
ATOM 719 N N . ILE A 1 95 ? -4.238 9.305 6 1 83.56 95 ILE A N 1
ATOM 720 C CA . ILE A 1 95 ? -4.328 10.703 5.594 1 83.56 95 ILE A CA 1
ATOM 721 C C . ILE A 1 95 ? -5.402 11.414 6.414 1 83.56 95 ILE A C 1
ATOM 723 O O . ILE A 1 95 ? -6.535 10.93 6.508 1 83.56 95 ILE A O 1
ATOM 727 N N . LYS A 1 96 ? -4.895 12.398 7.148 1 71.38 96 LYS A N 1
ATOM 728 C CA . LYS A 1 96 ? -5.824 13.18 7.965 1 71.38 96 LYS A CA 1
ATOM 729 C C . LYS A 1 96 ? -6.727 14.047 7.09 1 71.38 96 LYS A C 1
ATOM 731 O O . LYS A 1 96 ? -6.262 14.656 6.125 1 71.38 96 LYS A O 1
ATOM 736 N N . GLY A 1 97 ? -7.77 13.578 6.773 1 56.59 97 GLY A N 1
ATOM 737 C CA . GLY A 1 97 ? -8.688 14.391 5.992 1 56.59 97 GLY A CA 1
ATOM 738 C C . GLY A 1 97 ? -8.758 15.828 6.457 1 56.59 97 GLY A C 1
ATOM 739 O O . GLY A 1 97 ? -8.594 16.109 7.645 1 56.59 97 GLY A O 1
ATOM 740 N N . GLU A 1 98 ? -8.125 16.781 5.816 1 47.81 98 GLU A N 1
ATOM 741 C CA . GLU A 1 98 ? -8.328 18.188 6.125 1 47.81 98 GLU A CA 1
ATOM 742 C C . GLU A 1 98 ? -9.805 18.484 6.355 1 47.81 98 GLU A C 1
ATOM 744 O O . GLU A 1 98 ? -10.648 18.172 5.512 1 47.81 98 GLU A O 1
ATOM 749 N N . ILE A 1 99 ? -10.203 18.547 7.598 1 41.72 99 ILE A N 1
ATOM 750 C CA . ILE A 1 99 ? -11.484 19.156 7.941 1 41.72 99 ILE A CA 1
ATOM 751 C C . ILE A 1 99 ? -11.617 20.516 7.246 1 41.72 99 ILE A C 1
ATOM 753 O O . ILE A 1 99 ? -10.781 21.391 7.43 1 41.72 99 ILE A O 1
ATOM 757 N N . SER A 1 100 ? -12.172 20.719 6.117 1 42.41 100 SER A N 1
ATOM 758 C CA . SER A 1 100 ? -12.688 22.031 5.738 1 42.41 100 SER A CA 1
ATOM 759 C C . SER A 1 100 ? -13.367 22.719 6.922 1 42.41 100 SER A C 1
ATOM 761 O O . SER A 1 100 ? -14.469 22.344 7.312 1 42.41 100 SER A O 1
ATOM 763 N N . GLN A 1 101 ? -12.727 22.906 7.984 1 38.59 101 GLN A N 1
ATOM 764 C CA . GLN A 1 101 ? -13.367 23.719 9.016 1 38.59 101 GLN A CA 1
ATOM 765 C C . GLN A 1 101 ? -13.812 25.062 8.461 1 38.59 101 GLN A C 1
ATOM 767 O O . GLN A 1 101 ? -13.227 26.109 8.789 1 38.59 101 GLN A O 1
ATOM 772 N N . LYS A 1 102 ? -13.734 25.359 7.145 1 38.81 102 LYS A N 1
ATOM 773 C CA . LYS A 1 102 ? -14.203 26.75 7.016 1 38.81 102 LYS A CA 1
ATOM 774 C C . LYS A 1 102 ? -15.664 26.875 7.441 1 38.81 102 LYS A C 1
ATOM 776 O O . LYS A 1 102 ? -16.312 27.875 7.141 1 38.81 102 LYS A O 1
ATOM 781 N N . PHE A 1 103 ? -16.281 26.188 8.25 1 36.06 103 PHE A N 1
ATOM 782 C CA . PHE A 1 103 ? -17.672 26.5 8.547 1 36.06 103 PHE A CA 1
ATOM 783 C C . PHE A 1 103 ? -17.797 27.922 9.086 1 36.06 103 PHE A C 1
ATOM 785 O O . PHE A 1 103 ? -18.891 28.5 9.086 1 36.06 103 PHE A O 1
ATOM 792 N N . GLY A 1 104 ? -16.828 28.391 9.961 1 35.88 104 GLY A N 1
ATOM 793 C CA . GLY A 1 104 ? -17.328 29.266 11 1 35.88 104 GLY A CA 1
ATOM 794 C C . GLY A 1 104 ? -17.766 30.625 10.484 1 35.88 104 GLY A C 1
ATOM 795 O O . GLY A 1 104 ? -18.125 31.516 11.258 1 35.88 104 GLY A O 1
ATOM 796 N N . GLY A 1 105 ? -17.219 31.141 9.383 1 38 105 GLY A N 1
ATOM 797 C CA . GLY A 1 105 ? -17.422 32.562 9.352 1 38 105 GLY A CA 1
ATOM 798 C C . GLY A 1 105 ? -18.859 32.969 9.055 1 38 105 GLY A C 1
ATOM 799 O O . GLY A 1 105 ? -19.141 34.094 8.68 1 38 105 GLY A O 1
ATOM 800 N N . GLY A 1 106 ? -19.797 31.984 8.961 1 34.62 106 GLY A N 1
ATOM 801 C CA . GLY A 1 106 ? -21.094 32.344 8.43 1 34.62 106 GLY A CA 1
ATOM 802 C C . GLY A 1 106 ? -21.812 33.375 9.289 1 34.62 106 GLY A C 1
ATOM 803 O O . GLY A 1 106 ? -22.578 34.188 8.773 1 34.62 106 GLY A O 1
ATOM 804 N N . TRP A 1 107 ? -21.922 33.219 10.641 1 38.97 107 TRP A N 1
ATOM 805 C CA . TRP A 1 107 ? -23.031 33.812 11.367 1 38.97 107 TRP A CA 1
ATOM 806 C C . TRP A 1 107 ? -22.812 35.312 11.516 1 38.97 107 TRP A C 1
ATOM 808 O O . TRP A 1 107 ? -23.766 36.062 11.758 1 38.97 107 TRP A O 1
ATOM 818 N N . SER A 1 108 ? -21.516 35.719 11.68 1 39.5 108 SER A N 1
ATOM 819 C CA . SER A 1 108 ? -21.344 37.062 12.234 1 39.5 108 SER A CA 1
ATOM 820 C C . SER A 1 108 ? -21.781 38.125 11.234 1 39.5 108 SER A C 1
ATOM 822 O O . SER A 1 108 ? -21.953 39.281 11.594 1 39.5 108 SER A O 1
ATOM 824 N N . ASP A 1 109 ? -21.781 37.812 9.945 1 40.28 109 ASP A N 1
ATOM 825 C CA . ASP A 1 109 ? -22 38.906 8.992 1 40.28 109 ASP A CA 1
ATOM 826 C C . ASP A 1 109 ? -23.469 39.281 8.938 1 40.28 109 ASP A C 1
ATOM 828 O O . ASP A 1 109 ? -23.859 40.188 8.188 1 40.28 109 ASP A O 1
ATOM 832 N N . LEU A 1 110 ? -24.328 38.438 9.508 1 40.53 110 LEU A N 1
ATOM 833 C CA . LEU A 1 110 ? -25.734 38.781 9.305 1 40.53 110 LEU A CA 1
ATOM 834 C C . LEU A 1 110 ? -26.156 39.938 10.188 1 40.53 110 LEU A C 1
ATOM 836 O O . LEU A 1 110 ? -27.219 40.531 9.984 1 40.53 110 LEU A O 1
ATOM 840 N N . TRP A 1 111 ? -25.609 40.062 11.508 1 40.47 111 TRP A N 1
ATOM 841 C CA . TRP A 1 111 ? -26.203 41.062 12.383 1 40.47 111 TRP A CA 1
ATOM 842 C C . TRP A 1 111 ? -25.672 42.438 12.078 1 40.47 111 TRP A C 1
ATOM 844 O O . TRP A 1 111 ? -24.516 42.75 12.383 1 40.47 111 TRP A O 1
ATOM 854 N N . PRO A 1 112 ? -26.141 43.062 10.977 1 41.41 112 PRO A N 1
ATOM 855 C CA . PRO A 1 112 ? -25.75 44.438 10.703 1 41.41 112 PRO A CA 1
ATOM 856 C C . PRO A 1 112 ? -25.922 45.344 11.914 1 41.41 112 PRO A C 1
ATOM 858 O O . PRO A 1 112 ? -26.859 45.156 12.695 1 41.41 112 PRO A O 1
ATOM 861 N N . PRO A 1 113 ? -24.906 45.906 12.617 1 41.69 113 PRO A N 1
ATOM 862 C CA . PRO A 1 113 ? -25.078 46.75 13.797 1 41.69 113 PRO A CA 1
ATOM 863 C C . PRO A 1 113 ? -26.141 47.812 13.602 1 41.69 113 PRO A C 1
ATOM 865 O O . PRO A 1 113 ? -26.125 48.531 12.594 1 41.69 113 PRO A O 1
ATOM 868 N N . HIS A 1 114 ? -27.469 47.531 13.852 1 43.81 114 HIS A N 1
ATOM 869 C CA . HIS A 1 114 ? -28.656 48.375 13.797 1 43.81 114 HIS A CA 1
ATOM 870 C C . HIS A 1 114 ? -28.422 49.719 14.508 1 43.81 114 HIS A C 1
ATOM 872 O O . HIS A 1 114 ? -29.312 50.562 14.555 1 43.81 114 HIS A O 1
ATOM 878 N N . ARG A 1 115 ? -27.25 50 15.172 1 43.75 115 ARG A N 1
ATOM 879 C CA . ARG A 1 115 ? -27.203 51.156 16.062 1 43.75 115 ARG A CA 1
ATOM 880 C C . ARG A 1 115 ? -27.312 52.438 15.289 1 43.75 115 ARG A C 1
ATOM 882 O O . ARG A 1 115 ? -27.594 53.5 15.867 1 43.75 115 ARG A O 1
ATOM 889 N N . GLN A 1 116 ? -26.875 52.5 14.031 1 46.94 116 GLN A N 1
ATOM 890 C CA . GLN A 1 116 ? -26.766 53.812 13.391 1 46.94 116 GLN A CA 1
ATOM 891 C C . GLN A 1 116 ? -28.156 54.406 13.141 1 46.94 116 GLN A C 1
ATOM 893 O O . GLN A 1 116 ? -28.297 55.625 13.008 1 46.94 116 GLN A O 1
ATOM 898 N N . ARG A 1 117 ? -29.172 53.594 12.859 1 47.31 117 ARG A N 1
ATOM 899 C CA . ARG A 1 117 ? -30.453 54.125 12.438 1 47.31 117 ARG A CA 1
ATOM 900 C C . ARG A 1 117 ? -31.156 54.844 13.594 1 47.31 117 ARG A C 1
ATOM 902 O O . ARG A 1 117 ? -32.094 55.625 13.383 1 47.31 117 ARG A O 1
ATOM 909 N N . ALA A 1 118 ? -30.922 54.438 14.797 1 54.84 118 ALA A N 1
ATOM 910 C CA . ALA A 1 118 ? -31.594 55.062 15.938 1 54.84 118 ALA A CA 1
ATOM 911 C C . ALA A 1 118 ? -31.188 56.531 16.078 1 54.84 118 ALA A C 1
ATOM 913 O O . ALA A 1 118 ? -32 57.375 16.469 1 54.84 118 ALA A O 1
ATOM 914 N N . GLU A 1 119 ? -29.984 56.906 15.773 1 49.72 119 G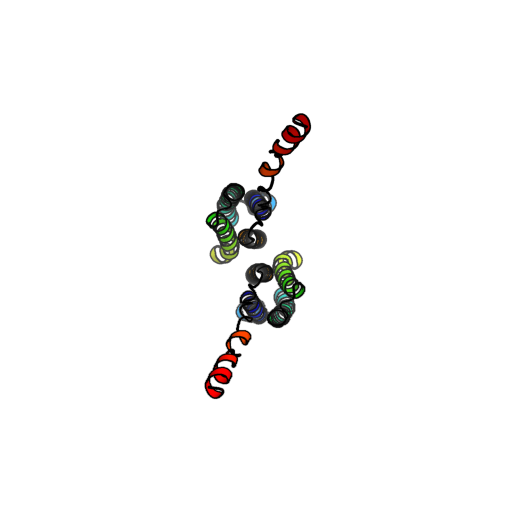LU A N 1
ATOM 915 C CA . GLU A 1 119 ? -29.516 58.281 16 1 49.72 119 GLU A CA 1
ATOM 916 C C . GLU A 1 119 ? -30.172 59.25 15.023 1 49.72 119 GLU A C 1
ATOM 918 O O . GLU A 1 119 ? -30.312 60.438 15.328 1 49.72 119 GLU A O 1
ATOM 923 N N . GLU A 1 120 ? -30.516 58.844 13.852 1 52.19 120 GLU A N 1
ATOM 924 C CA . GLU A 1 120 ? -31.062 59.781 12.859 1 52.19 120 GLU A CA 1
ATOM 925 C C . GLU A 1 120 ? -32.5 60.188 13.195 1 52.19 120 GLU A C 1
ATOM 927 O O . GLU A 1 120 ? -32.938 61.25 12.805 1 52.19 120 GLU A O 1
ATOM 932 N N . ARG A 1 121 ? -33.281 59.281 13.766 1 55.28 121 ARG A N 1
ATOM 933 C CA . ARG A 1 121 ? -34.656 59.656 14.062 1 55.28 121 ARG A CA 1
ATOM 934 C C . ARG A 1 121 ? -34.719 60.688 15.203 1 55.28 121 ARG A C 1
ATOM 936 O O . ARG A 1 121 ? -35.75 61.344 15.398 1 55.28 121 ARG A O 1
ATOM 943 N N . ALA A 1 122 ? -33.844 60.656 16.109 1 59.81 122 ALA A N 1
ATOM 944 C CA . ALA A 1 122 ? -33.875 61.562 17.25 1 59.81 122 ALA A CA 1
ATOM 945 C C . ALA A 1 122 ? -33.406 62.938 16.859 1 59.81 122 ALA A C 1
ATOM 947 O O . ALA A 1 122 ? -33.5 63.906 17.656 1 59.81 122 ALA A O 1
ATOM 948 N N . ALA A 1 123 ? -32.969 63.094 15.711 1 52.12 123 ALA A N 1
ATOM 949 C CA . ALA A 1 123 ? -32.688 64.438 15.258 1 52.12 123 ALA A CA 1
ATOM 950 C C . ALA A 1 123 ? -33.906 65.062 14.57 1 52.12 123 ALA A C 1
ATOM 952 O O . ALA A 1 123 ? -34.625 64.375 13.828 1 52.12 123 ALA A O 1
ATOM 953 N N . MET B 1 1 ? 11.008 12.789 10.664 1 76.88 1 MET B N 1
ATOM 954 C CA . MET B 1 1 ? 12.078 12.305 9.797 1 76.88 1 MET B CA 1
ATOM 955 C C . MET B 1 1 ? 12.102 10.781 9.758 1 76.88 1 MET B C 1
ATOM 957 O O . MET B 1 1 ? 12.586 10.188 8.789 1 76.88 1 MET B O 1
ATOM 961 N N . TRP B 1 2 ? 11.367 10.156 10.602 1 86 2 TRP B N 1
ATOM 962 C CA . TRP B 1 2 ? 11.477 8.711 10.766 1 86 2 TRP B CA 1
ATOM 963 C C . TRP B 1 2 ? 10.977 7.984 9.523 1 86 2 TRP B C 1
ATOM 965 O O . TRP B 1 2 ? 11.516 6.934 9.156 1 86 2 TRP B O 1
ATOM 975 N N . PRO B 1 3 ? 10.109 8.5 8.734 1 89.75 3 PRO B N 1
ATOM 976 C CA . PRO B 1 3 ? 9.672 7.816 7.523 1 89.75 3 PRO B CA 1
ATOM 977 C C . PRO B 1 3 ? 10.789 7.672 6.488 1 89.75 3 PRO B C 1
ATOM 979 O O . PRO B 1 3 ? 10.789 6.711 5.711 1 89.75 3 PRO B O 1
ATOM 982 N N . ARG B 1 4 ? 11.633 8.555 6.5 1 90.81 4 ARG B N 1
ATOM 983 C CA . ARG B 1 4 ? 12.734 8.492 5.543 1 90.81 4 ARG B CA 1
ATOM 984 C C . ARG B 1 4 ? 13.695 7.359 5.887 1 90.81 4 ARG B C 1
ATOM 986 O O . ARG B 1 4 ? 14.242 6.707 4.992 1 90.81 4 ARG B O 1
ATOM 993 N N . PHE B 1 5 ? 13.836 7.113 7.141 1 92.69 5 PHE B N 1
ATOM 994 C CA . PHE B 1 5 ? 14.68 6.004 7.574 1 92.69 5 PHE B CA 1
ATOM 995 C C . PHE B 1 5 ? 14.062 4.668 7.191 1 92.69 5 PHE B C 1
ATOM 997 O O . PHE B 1 5 ? 14.766 3.736 6.805 1 92.69 5 PHE B O 1
ATOM 1004 N N . ILE B 1 6 ? 12.867 4.605 7.305 1 95.06 6 ILE B N 1
ATOM 1005 C CA . ILE B 1 6 ? 12.164 3.379 6.953 1 95.06 6 ILE B CA 1
ATOM 1006 C C . ILE B 1 6 ? 12.305 3.115 5.457 1 95.06 6 ILE B C 1
ATOM 1008 O O . ILE B 1 6 ?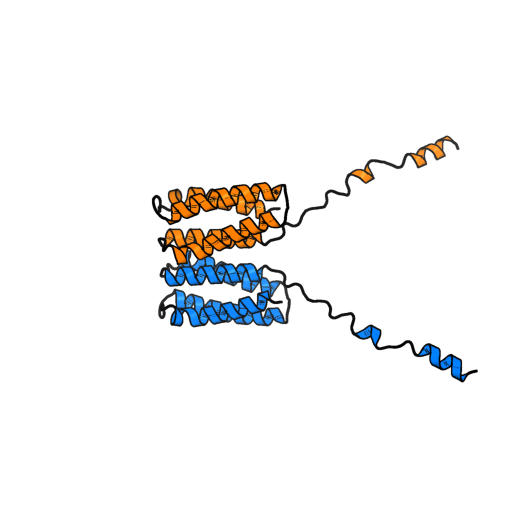 12.578 1.987 5.043 1 95.06 6 ILE B O 1
ATOM 1012 N N . ASN B 1 7 ? 12.109 4.156 4.68 1 96.75 7 ASN B N 1
ATOM 1013 C CA . ASN B 1 7 ? 12.234 3.975 3.236 1 96.75 7 ASN B CA 1
ATOM 1014 C C . ASN B 1 7 ? 13.648 3.555 2.848 1 96.75 7 ASN B C 1
ATOM 1016 O O . ASN B 1 7 ? 13.836 2.764 1.921 1 96.75 7 ASN B O 1
ATOM 1020 N N . ALA B 1 8 ? 14.617 4.133 3.541 1 96.69 8 ALA B N 1
ATOM 1021 C CA . ALA B 1 8 ? 15.984 3.703 3.277 1 96.69 8 ALA B CA 1
ATOM 1022 C C . ALA B 1 8 ? 16.156 2.219 3.588 1 96.69 8 ALA B C 1
ATOM 1024 O O . ALA B 1 8 ? 16.766 1.48 2.801 1 96.69 8 ALA B O 1
ATOM 1025 N N . ALA B 1 9 ? 15.664 1.758 4.688 1 97.88 9 ALA B N 1
ATOM 1026 C CA . ALA B 1 9 ? 15.734 0.357 5.094 1 97.88 9 ALA B CA 1
ATOM 1027 C C . ALA B 1 9 ? 15 -0.541 4.098 1 97.88 9 ALA B C 1
ATOM 1029 O O . ALA B 1 9 ? 15.461 -1.643 3.793 1 97.88 9 ALA B O 1
ATOM 1030 N N . LEU B 1 10 ? 13.922 -0.073 3.639 1 98.38 10 LEU B N 1
ATOM 1031 C CA . LEU B 1 10 ? 13.156 -0.822 2.648 1 98.38 10 LEU B CA 1
ATOM 1032 C C . LEU B 1 10 ? 13.961 -1.008 1.367 1 98.38 10 LEU B C 1
ATOM 1034 O O . LEU B 1 10 ? 13.891 -2.061 0.729 1 98.38 10 LEU B O 1
ATOM 1038 N N . GLY B 1 11 ? 14.641 0.012 0.983 1 98.31 11 GLY B N 1
ATOM 1039 C CA . GLY B 1 11 ? 15.508 -0.117 -0.178 1 98.31 11 GLY B CA 1
ATOM 1040 C C . GLY B 1 11 ? 16.562 -1.191 -0.018 1 98.31 11 GLY B C 1
ATOM 1041 O O . GLY B 1 11 ? 16.812 -1.971 -0.941 1 98.31 11 GLY B O 1
ATOM 1042 N N . ILE B 1 12 ? 17.188 -1.229 1.115 1 98.12 12 ILE B N 1
ATOM 1043 C CA . ILE B 1 12 ? 18.188 -2.244 1.415 1 98.12 12 ILE B CA 1
ATOM 1044 C C . ILE B 1 12 ? 17.547 -3.631 1.369 1 98.12 12 ILE B C 1
ATOM 1046 O O . ILE B 1 12 ? 18.109 -4.562 0.788 1 98.12 12 ILE B O 1
ATOM 1050 N N . TRP B 1 13 ? 16.453 -3.723 1.947 1 98.5 13 TRP B N 1
ATOM 1051 C CA . TRP B 1 13 ? 15.734 -4.992 1.926 1 98.5 13 TRP B CA 1
ATOM 1052 C C . TRP B 1 13 ? 15.453 -5.434 0.494 1 98.5 13 TRP B C 1
ATOM 1054 O O . TRP B 1 13 ? 15.625 -6.605 0.153 1 98.5 13 TRP B O 1
ATOM 1064 N N . LEU B 1 14 ? 15.016 -4.539 -0.327 1 98.12 14 LEU B N 1
ATOM 1065 C CA . LEU B 1 14 ? 14.695 -4.859 -1.715 1 98.12 14 LEU B CA 1
ATOM 1066 C C . LEU B 1 14 ? 15.914 -5.445 -2.43 1 98.12 14 LEU B C 1
ATOM 1068 O O . LEU B 1 14 ? 15.773 -6.363 -3.244 1 98.12 14 LEU B O 1
ATOM 1072 N N . MET B 1 15 ? 17.016 -4.949 -2.115 1 97.62 15 MET B N 1
ATOM 1073 C CA . MET B 1 15 ? 18.234 -5.441 -2.738 1 97.62 15 MET B CA 1
ATOM 1074 C C . MET B 1 15 ? 18.562 -6.852 -2.258 1 97.62 15 MET B C 1
ATOM 1076 O O . MET B 1 15 ? 19.094 -7.66 -3.016 1 97.62 15 MET B O 1
ATOM 1080 N N . ALA B 1 16 ? 18.219 -7.168 -1.07 1 97.69 16 ALA B N 1
ATOM 1081 C CA . ALA B 1 16 ? 18.547 -8.461 -0.472 1 97.69 16 ALA B CA 1
ATOM 1082 C C . ALA B 1 16 ? 17.438 -9.477 -0.728 1 97.69 16 ALA B C 1
ATOM 1084 O O . ALA B 1 16 ? 17.656 -10.688 -0.65 1 97.69 16 ALA B O 1
ATOM 1085 N N . ALA B 1 17 ? 16.312 -9.07 -1.042 1 97.75 17 ALA B N 1
ATOM 1086 C CA . ALA B 1 17 ? 15.094 -9.875 -1.026 1 97.75 17 ALA B CA 1
ATOM 1087 C C . ALA B 1 17 ? 15.203 -11.055 -1.992 1 97.75 17 ALA B C 1
ATOM 1089 O O . ALA B 1 17 ? 14.859 -12.188 -1.643 1 97.75 17 ALA B O 1
ATOM 1090 N N . PRO B 1 18 ? 15.672 -10.836 -3.205 1 97.62 18 PRO B N 1
ATOM 1091 C CA . PRO B 1 18 ? 15.727 -11.977 -4.121 1 97.62 18 PRO B CA 1
ATOM 1092 C C . PRO B 1 18 ? 16.609 -13.109 -3.596 1 97.62 18 PRO B C 1
ATOM 1094 O O . PRO B 1 18 ? 16.266 -14.281 -3.77 1 97.62 18 PRO B O 1
ATOM 1097 N N . SER B 1 19 ? 17.672 -12.766 -2.996 1 97.19 19 SER B N 1
ATOM 1098 C CA . SER B 1 19 ? 18.578 -13.781 -2.451 1 97.19 19 SER B CA 1
ATOM 1099 C C . SER B 1 19 ? 17.969 -14.445 -1.218 1 97.19 19 SER B C 1
ATOM 1101 O O . SER B 1 19 ? 18.172 -15.641 -0.989 1 97.19 19 SER B O 1
ATOM 1103 N N . VAL B 1 20 ? 17.281 -13.695 -0.421 1 96.44 20 VAL B N 1
ATOM 1104 C CA . VAL B 1 20 ? 16.703 -14.188 0.828 1 96.4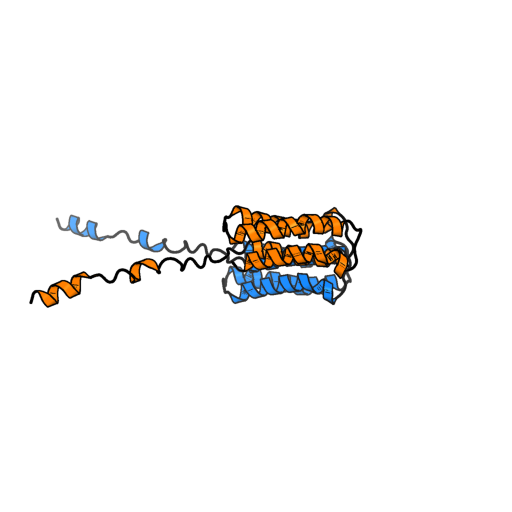4 20 VAL B CA 1
ATOM 1105 C C . VAL B 1 20 ? 15.461 -15.023 0.535 1 96.44 20 VAL B C 1
ATOM 1107 O O . VAL B 1 20 ? 15.258 -16.078 1.14 1 96.44 20 VAL B O 1
ATOM 1110 N N . LEU B 1 21 ? 14.68 -14.609 -0.452 1 95.75 21 LEU B N 1
ATOM 1111 C CA . LEU B 1 21 ? 13.375 -15.227 -0.68 1 95.75 21 LEU B CA 1
ATOM 1112 C C . LEU B 1 21 ? 13.438 -16.234 -1.827 1 95.75 21 LEU B C 1
ATOM 1114 O O . LEU B 1 21 ? 12.469 -16.953 -2.07 1 95.75 21 LEU B O 1
ATOM 1118 N N . GLY B 1 22 ? 14.523 -16.203 -2.609 1 94.88 22 GLY B N 1
ATOM 1119 C CA . GLY B 1 22 ? 14.773 -17.297 -3.529 1 94.88 22 GLY B CA 1
ATOM 1120 C C . GLY B 1 22 ? 14.234 -17.047 -4.926 1 94.88 22 GLY B C 1
ATOM 1121 O O . GLY B 1 22 ? 13.703 -17.953 -5.566 1 94.88 22 GLY B O 1
ATOM 1122 N N . TYR B 1 23 ? 14.242 -15.969 -5.48 1 95.81 23 TYR B N 1
ATOM 1123 C CA . TYR B 1 23 ? 13.812 -15.727 -6.852 1 95.81 23 TYR B CA 1
ATOM 1124 C C . TYR B 1 23 ? 14.875 -14.945 -7.625 1 95.81 23 TYR B C 1
ATOM 1126 O O . TYR B 1 23 ? 14.547 -14 -8.352 1 95.81 23 TYR B O 1
ATOM 1134 N N . VAL B 1 24 ? 16.125 -15.383 -7.332 1 95.38 24 VAL B N 1
ATOM 1135 C CA . VAL B 1 24 ? 17.266 -14.844 -8.07 1 95.38 24 VAL B CA 1
ATOM 1136 C C . VAL B 1 24 ? 17.141 -15.219 -9.547 1 95.38 24 VAL B C 1
ATOM 1138 O O . VAL B 1 24 ? 16.703 -16.328 -9.875 1 95.38 24 VAL B O 1
ATOM 1141 N N . GLY B 1 25 ? 17.547 -14.312 -10.336 1 96.25 25 GLY B N 1
ATOM 1142 C CA . GLY B 1 25 ? 17.531 -14.586 -11.766 1 96.25 25 GLY B CA 1
ATOM 1143 C C . GLY B 1 25 ? 16.203 -14.289 -12.422 1 96.25 25 GLY B C 1
ATOM 1144 O O . GLY B 1 25 ? 15.969 -14.656 -13.57 1 96.25 25 GLY B O 1
ATOM 1145 N N . THR B 1 26 ? 15.289 -13.703 -11.758 1 96.25 26 THR B N 1
ATOM 1146 C CA . THR B 1 26 ? 13.961 -13.406 -12.281 1 96.25 26 THR B CA 1
ATOM 1147 C C . THR B 1 26 ? 13.812 -11.922 -12.594 1 96.25 26 THR B C 1
ATOM 1149 O O . THR B 1 26 ? 14.703 -11.125 -12.281 1 96.25 26 THR B O 1
ATOM 1152 N N . GLY B 1 27 ? 12.766 -11.602 -13.266 1 96.44 27 GLY B N 1
ATOM 1153 C CA . GLY B 1 27 ? 12.461 -10.203 -13.539 1 96.44 27 GLY B CA 1
ATOM 1154 C C . GLY B 1 27 ? 12.227 -9.391 -12.289 1 96.44 27 GLY B C 1
ATOM 1155 O O . GLY B 1 27 ? 12.523 -8.188 -12.25 1 96.44 27 GLY B O 1
ATOM 1156 N N . ALA B 1 28 ? 11.617 -10.047 -11.383 1 96.94 28 ALA B N 1
ATOM 1157 C CA . ALA B 1 28 ? 11.375 -9.367 -10.117 1 96.94 28 ALA B CA 1
ATOM 1158 C C . ALA B 1 28 ? 12.688 -8.898 -9.492 1 96.94 28 ALA B C 1
ATOM 1160 O O . ALA B 1 28 ? 12.75 -7.805 -8.922 1 96.94 28 ALA B O 1
ATOM 1161 N N . GLU B 1 29 ? 13.695 -9.734 -9.57 1 97.12 29 GLU B N 1
ATOM 1162 C CA . GLU B 1 29 ? 15 -9.336 -9.055 1 97.12 29 GLU B CA 1
ATOM 1163 C C . GLU B 1 29 ? 15.508 -8.07 -9.75 1 97.12 29 GLU B C 1
ATOM 1165 O O . GLU B 1 29 ? 16 -7.152 -9.094 1 97.12 29 GLU B O 1
ATOM 1170 N N . ILE B 1 30 ? 15.414 -8.062 -11.023 1 97.19 30 ILE B N 1
ATOM 1171 C CA . ILE B 1 30 ? 15.859 -6.902 -11.773 1 97.19 30 ILE B CA 1
ATOM 1172 C C . ILE B 1 30 ? 15.109 -5.656 -11.312 1 97.19 30 ILE B C 1
ATOM 1174 O O . ILE B 1 30 ? 15.711 -4.609 -11.078 1 97.19 30 ILE B O 1
ATOM 1178 N N . ASN B 1 31 ? 13.844 -5.809 -11.219 1 97.88 31 ASN B N 1
ATOM 1179 C CA . ASN B 1 31 ? 13.008 -4.707 -10.75 1 97.88 31 ASN B CA 1
ATOM 1180 C C . ASN B 1 31 ? 13.438 -4.219 -9.367 1 97.88 31 ASN B C 1
ATOM 1182 O O . ASN B 1 31 ? 13.531 -3.014 -9.133 1 97.88 31 ASN B O 1
ATOM 1186 N N . GLU B 1 32 ? 13.688 -5.09 -8.492 1 97.88 32 GLU B N 1
ATOM 1187 C CA . GLU B 1 32 ? 14.047 -4.734 -7.125 1 97.88 32 GLU B CA 1
ATOM 1188 C C . GLU B 1 32 ? 15.453 -4.137 -7.062 1 97.88 32 GLU B C 1
ATOM 1190 O O . GLU B 1 32 ? 15.719 -3.248 -6.25 1 97.88 32 GLU B O 1
ATOM 1195 N N . ARG B 1 33 ? 16.266 -4.633 -7.902 1 97.06 33 ARG B N 1
ATOM 1196 C CA . ARG B 1 33 ? 17.641 -4.133 -7.906 1 97.06 33 ARG B CA 1
ATOM 1197 C C . ARG B 1 33 ? 17.703 -2.732 -8.508 1 97.06 33 ARG B C 1
ATOM 1199 O O . ARG B 1 33 ? 18.672 -2.002 -8.289 1 97.06 33 ARG B O 1
ATOM 1206 N N . ILE B 1 34 ? 16.766 -2.324 -9.211 1 97.44 34 ILE B N 1
ATOM 1207 C CA . ILE B 1 34 ? 16.656 -0.966 -9.734 1 97.44 34 ILE B CA 1
ATOM 1208 C C . ILE B 1 34 ? 15.984 -0.066 -8.703 1 97.44 34 ILE B C 1
ATOM 1210 O O . ILE B 1 34 ? 16.531 0.981 -8.336 1 97.44 34 ILE B O 1
ATOM 1214 N N . CYS B 1 35 ? 14.891 -0.463 -8.164 1 98.31 35 CYS B N 1
ATOM 1215 C CA . CYS B 1 35 ? 14.102 0.339 -7.238 1 98.31 35 CYS B CA 1
ATOM 1216 C C . CYS B 1 35 ? 14.805 0.464 -5.891 1 98.31 35 CYS B C 1
ATOM 1218 O O . CYS B 1 35 ? 14.672 1.48 -5.207 1 98.31 35 CYS B O 1
ATOM 1220 N N . GLY B 1 36 ? 15.547 -0.618 -5.523 1 98.06 36 GLY B N 1
ATOM 1221 C CA . GLY B 1 36 ? 16.219 -0.612 -4.234 1 98.06 36 GLY B CA 1
ATOM 1222 C C . GLY B 1 36 ? 17.141 0.577 -4.055 1 98.06 36 GLY B C 1
ATOM 1223 O O . GLY B 1 36 ? 16.938 1.395 -3.154 1 98.06 36 GLY B O 1
ATOM 1224 N N . PRO B 1 37 ? 18.125 0.735 -4.941 1 98.12 37 PRO B N 1
ATOM 1225 C CA . PRO B 1 37 ? 19.047 1.864 -4.84 1 98.12 37 PRO B CA 1
ATOM 1226 C C . PRO B 1 37 ? 18.359 3.215 -4.969 1 98.12 37 PRO B C 1
ATOM 1228 O O . PRO B 1 37 ? 18.75 4.184 -4.316 1 98.12 37 PRO B O 1
ATOM 1231 N N . ILE B 1 38 ? 17.375 3.33 -5.773 1 97.5 38 ILE B N 1
ATOM 1232 C CA . ILE B 1 38 ? 16.609 4.566 -5.918 1 97.5 38 ILE B CA 1
ATOM 1233 C C . ILE B 1 38 ? 15.992 4.957 -4.574 1 97.5 38 ILE B C 1
ATOM 1235 O O . ILE B 1 38 ? 16.125 6.102 -4.133 1 97.5 38 ILE B O 1
ATOM 1239 N N . LEU B 1 39 ? 15.359 4.035 -3.934 1 97.44 39 LEU B N 1
ATOM 1240 C CA . LEU B 1 39 ? 14.727 4.281 -2.643 1 97.44 39 LEU B CA 1
ATOM 1241 C C . LEU B 1 39 ? 15.758 4.672 -1.592 1 97.44 39 LEU B C 1
ATOM 1243 O O . LEU B 1 39 ? 15.539 5.598 -0.812 1 97.44 39 LEU B O 1
ATOM 1247 N N . ILE B 1 40 ? 16.891 3.996 -1.576 1 96.94 40 ILE B N 1
ATOM 1248 C CA . ILE B 1 40 ? 17.938 4.277 -0.61 1 96.94 40 ILE B CA 1
ATOM 1249 C C . ILE B 1 40 ? 18.469 5.695 -0.821 1 96.94 40 ILE B C 1
ATOM 1251 O O . ILE B 1 40 ? 18.516 6.492 0.118 1 96.94 40 ILE B O 1
ATOM 1255 N N . THR B 1 41 ? 18.797 6.004 -2.029 1 96.12 41 THR B N 1
ATOM 1256 C CA . THR B 1 41 ? 19.422 7.277 -2.355 1 96.12 41 THR B CA 1
ATOM 1257 C C . THR B 1 41 ? 18.5 8.445 -2.037 1 96.12 41 THR B C 1
ATOM 1259 O O . THR B 1 41 ? 18.875 9.367 -1.307 1 96.12 41 THR B O 1
ATOM 1262 N N . PHE B 1 42 ? 17.344 8.352 -2.457 1 94.5 42 PHE B N 1
ATOM 1263 C CA . PHE B 1 42 ? 16.438 9.492 -2.312 1 94.5 42 PHE B CA 1
ATOM 1264 C C . PHE B 1 42 ? 15.93 9.602 -0.881 1 94.5 42 PHE B C 1
ATOM 1266 O O . PHE B 1 42 ? 15.664 10.703 -0.394 1 94.5 42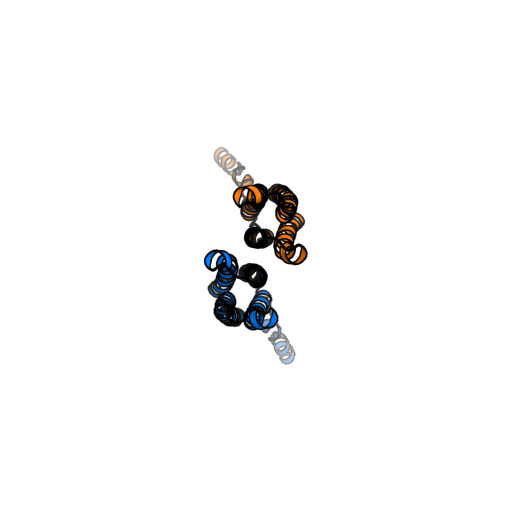 PHE B O 1
ATOM 1273 N N . SER B 1 43 ? 15.766 8.484 -0.222 1 93.19 43 SER B N 1
ATOM 1274 C CA . SER B 1 43 ? 15.375 8.562 1.181 1 93.19 43 SER B CA 1
ATOM 1275 C C . SER B 1 43 ? 16.469 9.188 2.033 1 93.19 43 SER B C 1
ATOM 1277 O O . SER B 1 43 ? 16.188 9.984 2.934 1 93.19 43 SER B O 1
ATOM 1279 N N . ILE B 1 44 ? 17.719 8.875 1.783 1 92 44 ILE B N 1
ATOM 1280 C CA . ILE B 1 44 ? 18.844 9.438 2.533 1 92 44 ILE B CA 1
ATOM 1281 C C . ILE B 1 44 ? 18.969 10.93 2.23 1 92 44 ILE B C 1
ATOM 1283 O O . ILE B 1 44 ? 19.141 11.742 3.141 1 92 44 ILE B O 1
ATOM 1287 N N . VAL B 1 45 ? 18.859 11.234 0.984 1 90.81 45 VAL B N 1
ATOM 1288 C CA . VAL B 1 45 ? 18.922 12.641 0.597 1 90.81 45 VAL B CA 1
ATOM 1289 C C . VAL B 1 45 ? 17.781 13.414 1.239 1 90.81 45 VAL B C 1
ATOM 1291 O O . VAL B 1 45 ? 17.953 14.562 1.662 1 90.81 45 VAL B O 1
ATOM 1294 N N . ALA B 1 46 ? 16.688 12.867 1.315 1 87.06 46 ALA B N 1
ATOM 1295 C CA . ALA B 1 46 ? 15.484 13.5 1.859 1 87.06 46 ALA B CA 1
ATOM 1296 C C . ALA B 1 46 ? 15.641 13.766 3.355 1 87.06 46 ALA B C 1
ATOM 1298 O O . ALA B 1 46 ? 14.953 14.633 3.912 1 87.06 46 ALA B O 1
ATOM 1299 N N . ILE B 1 47 ? 16.438 13 4.012 1 83.88 47 ILE B N 1
ATOM 1300 C CA . ILE B 1 47 ? 16.688 13.234 5.426 1 83.88 47 ILE B CA 1
ATOM 1301 C C . ILE B 1 47 ? 17.359 14.594 5.609 1 83.88 47 ILE B C 1
ATOM 1303 O O . ILE B 1 47 ? 17.078 15.305 6.586 1 83.88 47 ILE B O 1
ATOM 1307 N N . TRP B 1 48 ? 18.172 14.938 4.66 1 80.75 48 TRP B N 1
ATOM 1308 C CA . TRP B 1 48 ? 18.938 16.172 4.785 1 80.75 48 TRP B CA 1
ATOM 1309 C C . TRP B 1 48 ? 18.219 17.328 4.117 1 80.75 48 TRP B C 1
ATOM 1311 O O . TRP B 1 48 ? 18.375 18.484 4.527 1 80.75 48 TRP B O 1
ATOM 1321 N N . GLU B 1 49 ? 17.625 17.016 2.951 1 73.75 49 GLU B N 1
ATOM 1322 C CA . GLU B 1 49 ? 17.016 18.078 2.15 1 73.75 49 GLU B CA 1
ATOM 1323 C C . GLU B 1 49 ? 15.5 18.094 2.32 1 73.75 49 GLU B C 1
ATOM 1325 O O . GLU B 1 49 ? 14.797 18.781 1.575 1 73.75 49 GLU B O 1
ATOM 1330 N N . THR B 1 50 ? 15.023 17.891 3.379 1 63.78 50 THR B N 1
ATOM 1331 C CA . THR B 1 50 ? 13.609 17.672 3.646 1 63.78 50 THR B CA 1
ATOM 1332 C C . THR B 1 50 ? 12.742 18.359 2.604 1 63.78 50 THR B C 1
ATOM 1334 O O . THR B 1 50 ? 12.273 19.484 2.824 1 63.78 50 THR B O 1
ATOM 1337 N N . THR B 1 51 ? 13.273 18.266 1.25 1 66.69 51 THR B N 1
ATOM 1338 C CA . THR B 1 51 ? 12.484 18.953 0.239 1 66.69 51 THR B CA 1
ATOM 1339 C C . THR B 1 51 ? 11.312 18.078 -0.219 1 66.69 51 THR B C 1
ATOM 1341 O O . THR B 1 51 ? 11.336 16.859 -0.038 1 66.69 51 THR B O 1
ATOM 1344 N N . ARG B 1 52 ? 10.164 18.672 -0.709 1 76.81 52 ARG B N 1
ATOM 1345 C CA . ARG B 1 52 ? 8.898 18.125 -1.189 1 76.81 52 ARG B CA 1
ATOM 1346 C C . ARG B 1 52 ? 9.125 17.156 -2.35 1 76.81 52 ARG B C 1
ATOM 1348 O O . ARG B 1 52 ? 8.594 16.047 -2.35 1 76.81 52 ARG B O 1
ATOM 1355 N N . PRO B 1 53 ? 10 17.406 -3.223 1 83.5 53 PRO B N 1
ATOM 1356 C CA . PRO B 1 53 ? 10.117 16.516 -4.387 1 83.5 53 PRO B CA 1
ATOM 1357 C C . PRO B 1 53 ? 10.68 15.148 -4.039 1 83.5 53 PRO B C 1
ATOM 1359 O O . PRO B 1 53 ? 10.32 14.148 -4.668 1 83.5 53 PRO B O 1
ATOM 1362 N N . LEU B 1 54 ? 11.547 15.102 -2.932 1 83.88 54 LEU B N 1
ATOM 1363 C CA . LEU B 1 54 ? 12.195 13.836 -2.604 1 83.88 54 LEU B CA 1
ATOM 1364 C C . LEU B 1 54 ? 11.195 12.852 -1.993 1 83.88 54 LEU B C 1
ATOM 1366 O O . LEU B 1 54 ? 11.273 11.648 -2.244 1 83.88 54 LEU B O 1
ATOM 1370 N N . ARG B 1 55 ? 10.312 13.367 -1.366 1 84.94 55 ARG B N 1
ATOM 1371 C CA . ARG B 1 55 ? 9.273 12.516 -0.783 1 84.94 55 ARG B CA 1
ATOM 1372 C C . ARG B 1 55 ? 8.391 11.906 -1.866 1 84.94 55 ARG B C 1
ATOM 1374 O O . ARG B 1 55 ? 7.945 10.766 -1.741 1 84.94 55 ARG B O 1
ATOM 1381 N N . TRP B 1 56 ? 8.281 12.625 -2.963 1 91.06 56 TRP B N 1
ATOM 1382 C CA . TRP B 1 56 ? 7.438 12.141 -4.051 1 91.06 56 TRP B CA 1
ATOM 1383 C C . TRP B 1 56 ? 8.141 11.039 -4.836 1 91.06 56 TRP B C 1
ATOM 1385 O O . TRP B 1 56 ? 7.492 10.141 -5.383 1 91.06 56 TRP B O 1
ATOM 1395 N N . VAL B 1 57 ? 9.391 11.156 -4.848 1 94.12 57 VAL B N 1
ATOM 1396 C CA . VAL B 1 57 ? 10.141 10.109 -5.539 1 94.12 57 VAL B CA 1
ATOM 1397 C C . VAL B 1 57 ? 10 8.789 -4.785 1 94.12 57 VAL B C 1
ATOM 1399 O O . VAL B 1 57 ? 9.797 7.742 -5.398 1 94.12 57 VAL B O 1
ATOM 1402 N N . CYS B 1 58 ? 10.055 8.891 -3.51 1 95.06 58 CYS B N 1
ATOM 1403 C CA . CYS B 1 58 ? 9.875 7.691 -2.695 1 95.06 58 CYS B CA 1
ATOM 1404 C C . CYS B 1 58 ? 8.469 7.129 -2.844 1 95.06 58 CYS B C 1
ATOM 1406 O O . CYS B 1 58 ? 8.289 5.922 -3.002 1 95.06 58 CYS B O 1
ATOM 1408 N N . ALA B 1 59 ? 7.578 8.031 -2.857 1 94.81 59 ALA B N 1
ATOM 1409 C CA . ALA B 1 59 ? 6.191 7.613 -3.033 1 94.81 59 ALA B CA 1
ATOM 1410 C C . ALA B 1 59 ? 5.977 6.984 -4.41 1 94.81 59 ALA B C 1
ATOM 1412 O O . ALA B 1 59 ? 5.316 5.949 -4.531 1 94.81 59 ALA B O 1
ATOM 1413 N N . ALA B 1 60 ? 6.539 7.574 -5.387 1 97.06 60 ALA B N 1
ATOM 1414 C CA . ALA B 1 60 ? 6.418 7.078 -6.754 1 97.06 60 ALA B CA 1
ATOM 1415 C C . ALA B 1 60 ? 7.062 5.699 -6.895 1 97.06 60 ALA B C 1
ATOM 1417 O O . ALA B 1 60 ? 6.531 4.828 -7.586 1 97.06 60 ALA B O 1
ATOM 1418 N N . THR B 1 61 ? 8.172 5.57 -6.25 1 97.81 61 THR B N 1
ATOM 1419 C CA . THR B 1 61 ? 8.836 4.27 -6.277 1 97.81 61 THR B CA 1
ATOM 1420 C C . THR B 1 61 ? 7.957 3.205 -5.621 1 97.81 61 THR B C 1
ATOM 1422 O O . THR B 1 61 ? 7.82 2.1 -6.145 1 97.81 61 THR B O 1
ATOM 1425 N N . GLY B 1 62 ? 7.371 3.518 -4.496 1 97.69 62 GLY B N 1
ATOM 1426 C CA . GLY B 1 62 ? 6.434 2.611 -3.857 1 97.69 62 GLY B CA 1
ATOM 1427 C C . GLY B 1 62 ? 5.242 2.27 -4.734 1 97.69 62 GLY B C 1
ATOM 1428 O O . GLY B 1 62 ? 4.848 1.105 -4.824 1 97.69 62 GLY B O 1
ATOM 1429 N N . ALA B 1 63 ? 4.723 3.221 -5.41 1 96.88 63 ALA B N 1
ATOM 1430 C CA . ALA B 1 63 ? 3.611 3.01 -6.332 1 96.88 63 ALA B CA 1
ATOM 1431 C C . ALA B 1 63 ? 4.02 2.094 -7.484 1 96.88 63 ALA B C 1
ATOM 1433 O O . ALA B 1 63 ? 3.244 1.23 -7.902 1 96.88 63 ALA B O 1
ATOM 1434 N N . TRP B 1 64 ? 5.148 2.326 -7.98 1 97.94 64 TRP B N 1
ATOM 1435 C CA . TRP B 1 64 ? 5.656 1.481 -9.055 1 97.94 64 TRP B CA 1
ATOM 1436 C C . TRP B 1 64 ? 5.738 0.024 -8.617 1 97.94 64 TRP B C 1
ATOM 1438 O O . TRP B 1 64 ? 5.355 -0.88 -9.359 1 97.94 64 TRP B O 1
ATOM 1448 N N . LEU B 1 65 ? 6.191 -0.232 -7.414 1 97.94 65 LEU B N 1
ATOM 1449 C CA . LEU B 1 65 ? 6.324 -1.585 -6.887 1 97.94 65 LEU B CA 1
ATOM 1450 C C . LEU B 1 65 ? 4.961 -2.252 -6.746 1 97.94 65 LEU B C 1
ATOM 1452 O O . LEU B 1 65 ? 4.844 -3.471 -6.887 1 97.94 65 LEU B O 1
ATOM 1456 N N . LEU B 1 66 ? 3.953 -1.477 -6.527 1 96.38 66 LEU B N 1
ATOM 1457 C CA . LEU B 1 66 ? 2.596 -1.999 -6.418 1 96.38 66 LEU B CA 1
ATOM 1458 C C . LEU B 1 66 ? 2.053 -2.391 -7.789 1 96.38 66 LEU B C 1
ATOM 1460 O O . LEU B 1 66 ? 1.294 -3.355 -7.91 1 96.38 66 LEU B O 1
ATOM 1464 N N . VAL B 1 67 ? 2.484 -1.699 -8.805 1 94.81 67 VAL B N 1
ATOM 1465 C CA . VAL B 1 67 ? 1.912 -1.873 -10.133 1 94.81 67 VAL B CA 1
ATOM 1466 C C . VAL B 1 67 ? 2.754 -2.865 -10.93 1 94.81 67 VAL B C 1
ATOM 1468 O O . VAL B 1 67 ? 2.234 -3.566 -11.805 1 94.81 67 VAL B O 1
ATOM 1471 N N . SER B 1 68 ? 3.924 -3.064 -10.617 1 95.62 68 SER B N 1
ATOM 1472 C CA . SER B 1 68 ? 4.879 -3.811 -11.43 1 95.62 68 SER B CA 1
ATOM 1473 C C . SER B 1 68 ? 4.449 -5.266 -11.594 1 95.62 68 SER B C 1
ATOM 1475 O O . SER B 1 68 ? 4.586 -5.84 -12.68 1 95.62 68 SER B O 1
ATOM 1477 N N . PRO B 1 69 ? 3.9 -5.852 -10.609 1 93.88 69 PRO B N 1
ATOM 1478 C CA . PRO B 1 69 ? 3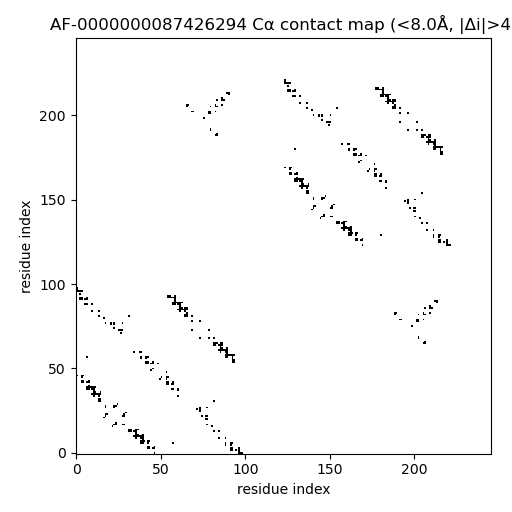.492 -7.242 -10.812 1 93.88 69 PRO B CA 1
ATOM 1479 C C . PRO B 1 69 ? 2.414 -7.387 -11.891 1 93.88 69 PRO B C 1
ATOM 1481 O O . PRO B 1 69 ? 2.35 -8.414 -12.57 1 93.88 69 PRO B O 1
ATOM 1484 N N . TRP B 1 70 ? 1.596 -6.332 -11.977 1 86.88 70 TRP B N 1
ATOM 1485 C CA . TRP B 1 70 ? 0.558 -6.352 -13.008 1 86.88 70 TRP B CA 1
ATOM 1486 C C . TRP B 1 70 ? 1.17 -6.289 -14.398 1 86.88 70 TRP B C 1
ATOM 1488 O O . TRP B 1 70 ? 0.641 -6.883 -15.344 1 86.88 70 TRP B O 1
ATOM 1498 N N . LEU B 1 71 ? 2.225 -5.797 -14.547 1 89.88 71 LEU B N 1
ATOM 1499 C CA . LEU B 1 71 ? 2.842 -5.539 -15.844 1 89.88 71 LEU B CA 1
ATOM 1500 C C . LEU B 1 71 ? 3.756 -6.691 -16.25 1 89.88 71 LEU B C 1
ATOM 1502 O O . LEU B 1 71 ? 3.809 -7.066 -17.422 1 89.88 71 LEU B O 1
ATOM 1506 N N . PHE B 1 72 ? 4.473 -7.324 -15.305 1 93.19 72 PHE B N 1
ATOM 1507 C CA . PHE B 1 72 ? 5.578 -8.211 -15.664 1 93.19 72 PHE B CA 1
ATOM 1508 C C . PHE B 1 72 ? 5.273 -9.648 -15.258 1 93.19 72 PHE B C 1
ATOM 1510 O O . PHE B 1 72 ? 5.941 -10.578 -15.711 1 93.19 72 PHE B O 1
ATOM 1517 N N . GLY B 1 73 ? 4.297 -9.945 -14.461 1 89.56 73 GLY B N 1
ATOM 1518 C CA . GLY B 1 73 ? 3.959 -11.312 -14.102 1 89.56 73 GLY B CA 1
ATOM 1519 C C . GLY B 1 73 ? 5.027 -11.984 -13.258 1 89.56 73 GLY B C 1
ATOM 1520 O O . GLY B 1 73 ? 5.566 -13.023 -13.648 1 89.56 73 GLY B O 1
ATOM 1521 N N . PHE B 1 74 ? 5.238 -11.703 -12.047 1 93.88 74 PHE B N 1
ATOM 1522 C CA . PHE B 1 74 ? 6.223 -12.273 -11.141 1 93.88 74 PHE B CA 1
ATOM 1523 C C . PHE B 1 74 ? 5.664 -13.508 -10.438 1 93.88 74 PHE B C 1
ATOM 1525 O O . PHE B 1 74 ? 4.469 -13.789 -10.523 1 93.88 74 PHE B O 1
ATOM 1532 N N . ASP B 1 75 ? 6.637 -14.305 -9.875 1 93 75 ASP B N 1
ATOM 1533 C CA . ASP B 1 75 ? 6.188 -15.422 -9.055 1 93 75 ASP B CA 1
ATOM 1534 C C . ASP B 1 75 ? 5.531 -14.93 -7.766 1 93 75 ASP B C 1
ATOM 1536 O O . ASP B 1 75 ? 5.723 -13.773 -7.371 1 93 75 ASP B O 1
ATOM 1540 N N . THR B 1 76 ? 4.789 -15.766 -7.133 1 93.56 76 THR B N 1
ATOM 1541 C CA . THR B 1 76 ? 3.928 -15.422 -6.004 1 93.56 76 THR B CA 1
ATOM 1542 C C . THR B 1 76 ? 4.738 -14.781 -4.883 1 93.56 76 THR B C 1
ATOM 1544 O O . THR B 1 76 ? 4.363 -13.734 -4.352 1 93.56 76 THR B O 1
ATOM 1547 N N . THR B 1 77 ? 5.852 -15.383 -4.551 1 93.94 77 THR B N 1
ATOM 1548 C CA . THR B 1 77 ? 6.672 -14.883 -3.455 1 93.94 77 THR B CA 1
ATOM 1549 C C . THR B 1 77 ? 7.176 -13.477 -3.756 1 93.94 77 THR B C 1
ATOM 1551 O O . THR B 1 77 ? 7.141 -12.602 -2.889 1 93.94 77 THR B O 1
ATOM 1554 N N . ALA B 1 78 ? 7.594 -13.289 -4.926 1 96.25 78 ALA B N 1
ATOM 1555 C CA . ALA B 1 78 ? 8.094 -11.984 -5.344 1 96.25 78 ALA B CA 1
ATOM 1556 C C . ALA B 1 78 ? 6.98 -10.945 -5.359 1 96.25 78 ALA B C 1
ATOM 1558 O O . ALA B 1 78 ? 7.191 -9.789 -4.969 1 96.25 78 ALA B O 1
ATOM 1559 N N . ILE B 1 79 ? 5.812 -11.297 -5.777 1 95.75 79 ILE B N 1
ATOM 1560 C CA . ILE B 1 79 ? 4.672 -10.391 -5.82 1 95.75 79 ILE B CA 1
ATOM 1561 C C . ILE B 1 79 ? 4.348 -9.898 -4.41 1 95.75 79 ILE B C 1
ATOM 1563 O O . ILE B 1 79 ? 4.211 -8.695 -4.184 1 95.75 79 ILE B O 1
ATOM 1567 N N . ILE B 1 80 ? 4.273 -10.797 -3.535 1 94.56 80 ILE B N 1
ATOM 1568 C CA . ILE B 1 80 ? 3.916 -10.461 -2.16 1 94.56 80 ILE B CA 1
ATOM 1569 C C . ILE B 1 80 ? 4.961 -9.516 -1.568 1 94.56 80 ILE B C 1
ATOM 1571 O O . ILE B 1 80 ? 4.613 -8.5 -0.96 1 94.56 80 ILE B O 1
ATOM 1575 N N . ASN B 1 81 ? 6.176 -9.859 -1.759 1 95.56 81 ASN B N 1
ATOM 1576 C CA . ASN B 1 81 ? 7.258 -9.039 -1.229 1 95.56 81 ASN B CA 1
ATOM 1577 C C . ASN B 1 81 ? 7.254 -7.637 -1.841 1 95.56 81 ASN B C 1
ATOM 1579 O O . ASN B 1 81 ? 7.328 -6.641 -1.12 1 95.56 81 ASN B O 1
ATOM 1583 N N . GLU B 1 82 ? 7.145 -7.508 -3.119 1 96.75 82 GLU B N 1
ATOM 1584 C CA . GLU B 1 82 ? 7.188 -6.223 -3.809 1 96.75 82 GLU B CA 1
ATOM 1585 C C . GLU B 1 82 ? 6.012 -5.34 -3.402 1 96.75 82 GLU B C 1
ATOM 1587 O O . GLU B 1 82 ? 6.191 -4.152 -3.125 1 96.75 82 GLU B O 1
ATOM 1592 N N . MET B 1 83 ? 4.902 -5.914 -3.309 1 96.44 83 MET B N 1
ATOM 1593 C CA . MET B 1 83 ? 3.713 -5.113 -3.035 1 96.44 83 MET B CA 1
ATOM 1594 C C . MET B 1 83 ? 3.66 -4.703 -1.567 1 96.44 83 MET B C 1
ATOM 1596 O O . MET B 1 83 ? 3.199 -3.607 -1.24 1 96.44 83 MET B O 1
ATOM 1600 N N . LEU B 1 84 ? 4.121 -5.562 -0.712 1 95.94 84 LEU B N 1
ATOM 1601 C CA . LEU B 1 84 ? 4.211 -5.172 0.69 1 95.94 84 LEU B CA 1
ATOM 1602 C C . LEU B 1 84 ? 5.184 -4.012 0.872 1 95.94 84 LEU B C 1
ATOM 1604 O O . LEU B 1 84 ? 4.844 -2.998 1.481 1 95.94 84 LEU B O 1
ATOM 1608 N N . VAL B 1 85 ? 6.34 -4.191 0.365 1 97.5 85 VAL B N 1
ATOM 1609 C CA . VAL B 1 85 ? 7.355 -3.148 0.451 1 97.5 85 VAL B CA 1
ATOM 1610 C C . VAL B 1 85 ? 6.855 -1.882 -0.239 1 97.5 85 VAL B C 1
ATOM 1612 O O . VAL B 1 85 ? 7.027 -0.775 0.277 1 97.5 85 VAL B O 1
ATOM 1615 N N . GLY B 1 86 ? 6.281 -2.025 -1.38 1 98.06 86 GLY B N 1
ATOM 1616 C CA . GLY B 1 86 ? 5.73 -0.891 -2.104 1 98.06 86 GLY B CA 1
ATOM 1617 C C . GLY B 1 86 ? 4.691 -0.124 -1.308 1 98.06 86 GLY B C 1
ATOM 1618 O O . GLY B 1 86 ? 4.703 1.109 -1.287 1 98.06 86 GLY B O 1
ATOM 1619 N N . ALA B 1 87 ? 3.809 -0.854 -0.68 1 97.19 87 ALA B N 1
ATOM 1620 C CA . ALA B 1 87 ? 2.766 -0.225 0.128 1 97.19 87 ALA B CA 1
ATOM 1621 C C . ALA B 1 87 ? 3.373 0.591 1.267 1 97.19 87 ALA B C 1
ATOM 1623 O O . ALA B 1 87 ? 2.973 1.732 1.502 1 97.19 87 ALA B O 1
ATOM 1624 N N . VAL B 1 88 ? 4.285 0.065 1.935 1 96.31 88 VAL B N 1
ATOM 1625 C CA . VAL B 1 88 ? 4.914 0.751 3.059 1 96.31 88 VAL B CA 1
ATOM 1626 C C . VAL B 1 88 ? 5.699 1.959 2.553 1 96.31 88 VAL B C 1
ATOM 1628 O O . VAL B 1 88 ? 5.598 3.053 3.113 1 96.31 88 VAL B O 1
ATOM 1631 N N . ALA B 1 89 ? 6.422 1.752 1.507 1 97.44 89 ALA B N 1
ATOM 1632 C CA . ALA B 1 89 ? 7.219 2.84 0.945 1 97.44 89 ALA B CA 1
ATOM 1633 C C . ALA B 1 89 ? 6.332 4 0.505 1 97.44 89 ALA B C 1
ATOM 1635 O O . ALA B 1 89 ? 6.664 5.164 0.734 1 97.44 89 ALA B O 1
ATOM 1636 N N . LEU B 1 90 ? 5.273 3.68 -0.096 1 96.25 90 LEU B N 1
ATOM 1637 C CA . LEU B 1 90 ? 4.316 4.691 -0.531 1 96.25 90 LEU B CA 1
ATOM 1638 C C . LEU B 1 90 ? 3.76 5.461 0.663 1 96.25 90 LEU B C 1
ATOM 1640 O O . LEU B 1 90 ? 3.738 6.691 0.659 1 96.25 90 LEU B O 1
ATOM 1644 N N . THR B 1 91 ? 3.348 4.75 1.638 1 94.12 91 THR B N 1
ATOM 1645 C CA . THR B 1 91 ? 2.771 5.352 2.836 1 94.12 91 THR B CA 1
ATOM 1646 C C . THR B 1 91 ? 3.783 6.262 3.525 1 94.12 91 THR B C 1
ATOM 1648 O O . THR B 1 91 ? 3.463 7.395 3.887 1 94.12 91 THR B O 1
ATOM 1651 N N . MET B 1 92 ? 4.969 5.801 3.637 1 93 92 MET B N 1
ATOM 1652 C CA . MET B 1 92 ? 6.023 6.582 4.285 1 93 92 MET B CA 1
ATOM 1653 C C . MET B 1 92 ? 6.371 7.816 3.459 1 93 92 MET B C 1
ATOM 1655 O O . MET B 1 92 ? 6.727 8.859 4.016 1 93 92 MET B O 1
ATOM 1659 N N . GLY B 1 93 ? 6.32 7.625 2.213 1 91.94 93 GLY B N 1
ATOM 1660 C CA . GLY B 1 93 ? 6.609 8.75 1.334 1 91.94 93 GLY B CA 1
ATOM 1661 C C . GLY B 1 93 ? 5.578 9.859 1.42 1 91.94 93 GLY B C 1
ATOM 1662 O O . GLY B 1 93 ? 5.875 11.016 1.11 1 91.94 93 GLY B O 1
ATOM 1663 N N . LEU B 1 94 ? 4.48 9.57 1.816 1 88.81 94 LEU B N 1
ATOM 1664 C CA . LEU B 1 94 ? 3.402 10.547 1.873 1 88.81 94 LEU B CA 1
ATOM 1665 C C . LEU B 1 94 ? 3.32 11.188 3.256 1 88.81 94 LEU B C 1
ATOM 1667 O O . LEU B 1 94 ? 2.682 12.227 3.424 1 88.81 94 LEU B O 1
ATOM 1671 N N . ILE B 1 95 ? 3.873 10.555 4.211 1 83.5 95 ILE B N 1
ATOM 1672 C CA . ILE B 1 95 ? 3.869 11.102 5.566 1 83.5 95 ILE B CA 1
ATOM 1673 C C . ILE B 1 95 ? 4.863 12.258 5.656 1 83.5 95 ILE B C 1
ATOM 1675 O O . ILE B 1 95 ? 6.023 12.117 5.27 1 83.5 95 ILE B O 1
ATOM 1679 N N . LYS B 1 96 ? 4.258 13.414 5.961 1 71.88 96 LYS B N 1
ATOM 1680 C CA . LYS B 1 96 ? 5.102 14.602 6.102 1 71.88 96 LYS B CA 1
ATOM 1681 C C . LYS B 1 96 ? 5.949 14.523 7.367 1 71.88 96 LYS B C 1
ATOM 1683 O O . LYS B 1 96 ? 5.465 14.109 8.422 1 71.88 96 LYS B O 1
ATOM 1688 N N . GLY B 1 97 ? 7.051 14.086 7.238 1 57.03 97 GLY B N 1
ATOM 1689 C CA . GLY B 1 97 ? 7.922 14.039 8.398 1 57.03 97 GLY B CA 1
ATOM 1690 C C . GLY B 1 97 ? 7.84 15.289 9.258 1 57.03 97 GLY B C 1
ATOM 1691 O O . GLY B 1 97 ? 7.562 16.375 8.75 1 57.03 97 GLY B O 1
ATOM 1692 N N . GLU B 1 98 ? 7.137 15.297 10.367 1 47.94 98 GLU B N 1
ATOM 1693 C CA . GLU B 1 98 ? 7.203 16.422 11.297 1 47.94 98 GLU B CA 1
ATOM 1694 C C . GLU B 1 98 ? 8.641 16.922 11.453 1 47.94 98 GLU B C 1
ATOM 1696 O O . GLU B 1 98 ? 9.539 16.141 11.766 1 47.94 98 GLU B O 1
ATOM 1701 N N . ILE B 1 99 ? 8.977 17.953 10.75 1 42.19 99 ILE B N 1
ATOM 1702 C CA . ILE B 1 99 ? 10.172 18.719 11.078 1 42.19 99 ILE B CA 1
ATOM 1703 C C . ILE B 1 99 ? 10.211 19 12.578 1 42.19 99 ILE B C 1
ATOM 1705 O O . ILE B 1 99 ? 9.297 19.625 13.117 1 42.19 99 ILE B O 1
ATOM 1709 N N . SER B 1 100 ? 10.734 18.266 13.469 1 42.25 100 SER B N 1
ATOM 1710 C CA . SER B 1 100 ? 11.133 18.828 14.758 1 42.25 100 SER B CA 1
ATOM 1711 C C . SER B 1 100 ? 11.758 20.203 14.586 1 42.25 100 SER B C 1
ATOM 1713 O O . SER B 1 100 ? 12.891 20.328 14.117 1 42.25 100 SER B O 1
ATOM 1715 N N . GLN B 1 101 ? 11.133 21.109 13.961 1 38.84 101 GLN B N 1
ATOM 1716 C CA . GLN B 1 101 ? 11.703 22.453 13.984 1 38.84 101 GLN B CA 1
ATOM 1717 C C . GLN B 1 101 ? 12.008 22.891 15.414 1 38.84 101 GLN B C 1
ATOM 1719 O O . GLN B 1 101 ? 11.297 23.734 15.977 1 38.84 101 GLN B O 1
ATOM 1724 N N . LYS B 1 102 ? 11.914 22.047 16.484 1 38.84 102 LYS B N 1
ATOM 1725 C CA . LYS B 1 102 ? 12.266 22.828 17.656 1 38.84 102 LYS B CA 1
ATOM 1726 C C . LYS B 1 102 ? 13.695 23.359 17.562 1 38.84 102 LYS B C 1
ATOM 1728 O O . LYS B 1 102 ? 14.266 23.781 18.578 1 38.84 102 LYS B O 1
ATOM 1733 N N . PHE B 1 103 ? 14.328 23.594 16.547 1 36.31 103 PHE B N 1
ATOM 1734 C CA . PHE B 1 103 ? 15.68 24.141 16.672 1 36.31 103 PHE B CA 1
ATOM 1735 C C . PHE B 1 103 ? 15.664 25.453 17.438 1 36.31 103 PHE B C 1
ATOM 1737 O O . PHE B 1 103 ? 16.703 25.922 17.891 1 36.31 103 PHE B O 1
ATOM 1744 N N . GLY B 1 104 ? 14.609 26.312 17.219 1 36.19 104 GLY B N 1
ATOM 1745 C CA . GLY B 1 104 ? 14.969 27.734 17.266 1 36.19 104 GLY B CA 1
ATOM 1746 C C . GLY B 1 104 ? 15.336 28.188 18.672 1 36.19 104 GLY B C 1
ATOM 1747 O O . GLY B 1 104 ? 15.57 29.375 18.891 1 36.19 104 GLY B O 1
ATOM 1748 N N . GLY B 1 105 ? 14.789 27.594 19.719 1 38.09 105 GLY B N 1
ATOM 1749 C CA . GLY B 1 105 ? 14.875 28.469 20.891 1 38.09 105 GLY B CA 1
ATOM 1750 C C . GLY B 1 105 ? 16.281 28.594 21.438 1 38.09 105 GLY B C 1
ATOM 1751 O O . GLY B 1 105 ? 16.469 29.016 22.578 1 38.09 105 GLY B O 1
ATOM 1752 N N . GLY B 1 106 ? 17.281 27.969 20.75 1 34.94 106 GLY B N 1
ATOM 1753 C CA . GLY B 1 106 ? 18.562 27.859 21.438 1 34.94 106 GLY B CA 1
ATOM 1754 C C . GLY B 1 106 ? 19.203 29.203 21.734 1 34.94 106 GLY B C 1
ATOM 1755 O O . GLY B 1 106 ? 19.906 29.359 22.734 1 34.94 106 GLY B O 1
ATOM 1756 N N . TRP B 1 107 ? 19.312 30.125 20.71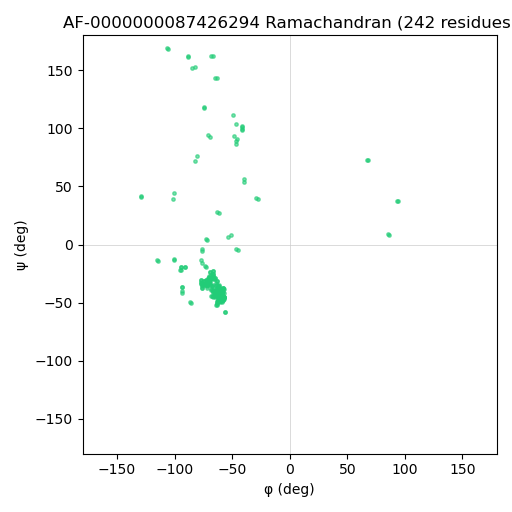9 1 39.16 107 TRP B N 1
ATOM 1757 C CA . TRP B 1 107 ? 20.359 31.141 20.812 1 39.16 107 TRP B CA 1
ATOM 1758 C C . TRP B 1 107 ? 20.016 32.188 21.875 1 39.16 107 TRP B C 1
ATOM 1760 O O . TRP B 1 107 ? 20.906 32.875 22.375 1 39.16 107 TRP B O 1
ATOM 1770 N N . SER B 1 108 ? 18.656 32.469 21.969 1 39.72 108 SER B N 1
ATOM 1771 C CA . SER B 1 108 ? 18.344 33.719 22.672 1 39.72 108 SER B CA 1
ATOM 1772 C C . SER B 1 108 ? 18.672 33.594 24.156 1 39.72 108 SER B C 1
ATOM 1774 O O . SER B 1 108 ? 18.719 34.625 24.859 1 39.72 108 SER B O 1
ATOM 1776 N N . ASP B 1 109 ? 18.703 32.406 24.688 1 40.38 109 ASP B N 1
ATOM 1777 C CA . ASP B 1 109 ? 18.844 32.312 26.141 1 40.38 109 ASP B CA 1
ATOM 1778 C 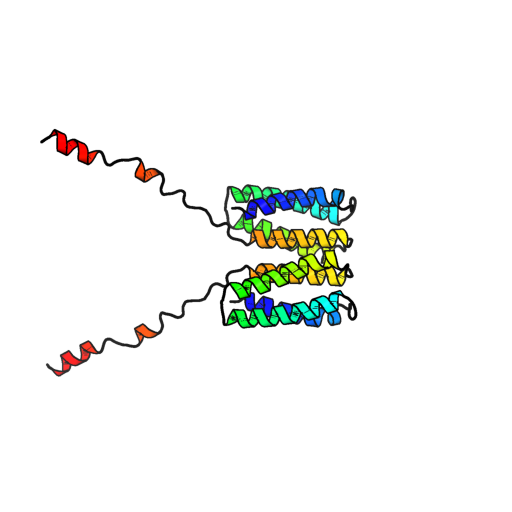C . ASP B 1 109 ? 20.281 32.594 26.578 1 40.38 109 ASP B C 1
ATOM 1780 O O . ASP B 1 109 ? 20.578 32.625 27.766 1 40.38 109 ASP B O 1
ATOM 1784 N N . LEU B 1 110 ? 21.172 32.531 25.594 1 40.78 110 LEU B N 1
ATOM 1785 C CA . LEU B 1 110 ? 22.547 32.656 26.062 1 40.78 110 LEU B CA 1
ATOM 1786 C C . LEU B 1 110 ? 22.859 34.125 26.438 1 40.78 110 LEU B C 1
ATOM 1788 O O . LEU B 1 110 ? 23.875 34.375 27.094 1 40.78 110 LEU B O 1
ATOM 1792 N N . TRP B 1 111 ? 22.234 35.188 25.672 1 41.25 111 TRP B N 1
ATOM 1793 C CA . TRP B 1 111 ? 22.719 36.531 25.953 1 41.25 111 TRP B CA 1
ATOM 1794 C C . TRP B 1 111 ? 22.047 37.125 27.188 1 41.25 111 TRP B C 1
ATOM 1796 O O . TRP B 1 111 ? 20.859 37.469 27.141 1 41.25 111 TRP B O 1
ATOM 1806 N N . PRO B 1 112 ? 22.391 36.625 28.359 1 41.56 112 PRO B N 1
ATOM 1807 C CA . PRO B 1 112 ? 21.844 37.219 29.594 1 41.56 112 PRO B CA 1
ATOM 1808 C C . PRO B 1 112 ? 21.938 38.75 29.594 1 41.56 112 PRO B C 1
ATOM 1810 O O . PRO B 1 112 ? 22.953 39.312 29.188 1 41.56 112 PRO B O 1
ATOM 1813 N N . PRO B 1 113 ? 20.875 39.562 29.359 1 42.31 113 PRO B N 1
ATOM 1814 C CA . PRO B 1 113 ? 21 41.031 29.312 1 42.31 113 PRO B CA 1
ATOM 1815 C C . PRO B 1 113 ? 21.828 41.594 30.469 1 42.31 113 PRO B C 1
ATOM 1817 O O . PRO B 1 113 ? 21.625 41.219 31.609 1 42.31 113 PRO B O 1
ATOM 1820 N N . HIS B 1 114 ? 23.188 41.75 30.328 1 44.81 114 HIS B N 1
ATOM 1821 C CA . HIS B 1 114 ? 24.188 42.312 31.219 1 44.81 114 HIS B CA 1
ATOM 1822 C C . HIS B 1 114 ? 23.688 43.625 31.828 1 44.81 114 HIS B C 1
ATOM 1824 O O . HIS B 1 114 ? 24.391 44.281 32.625 1 44.81 114 HIS B O 1
ATOM 1830 N N . ARG B 1 115 ? 22.484 44.156 31.438 1 44.12 115 ARG B N 1
ATOM 1831 C CA . ARG B 1 115 ? 22.141 45.531 31.844 1 44.12 115 ARG B CA 1
ATOM 1832 C C . ARG B 1 115 ? 21.953 45.625 33.344 1 44.12 115 ARG B C 1
ATOM 1834 O O . ARG B 1 115 ? 22.094 46.688 33.938 1 44.12 115 ARG B O 1
ATOM 1841 N N . GLN B 1 116 ? 21.406 44.562 33.969 1 47.03 116 GLN B N 1
ATOM 1842 C CA . GLN B 1 116 ? 20.969 44.75 35.344 1 47.03 116 GLN B CA 1
ATOM 1843 C C . GLN B 1 116 ? 22.156 44.938 36.281 1 47.03 116 GLN B C 1
ATOM 1845 O O . GLN B 1 116 ? 22.016 45.562 37.312 1 47.03 116 GLN B O 1
ATOM 1850 N N . ARG B 1 117 ? 23.266 44.25 36 1 48.5 117 ARG B N 1
ATOM 1851 C CA . ARG B 1 117 ? 24.344 44.281 37 1 48.5 117 ARG B CA 1
ATOM 1852 C C . ARG B 1 117 ? 24.984 45.656 37.062 1 48.5 117 ARG B C 1
ATOM 1854 O O . ARG B 1 117 ? 25.625 46.031 38.031 1 48.5 117 ARG B O 1
ATOM 1861 N N . ALA B 1 118 ? 25 46.375 35.969 1 55.81 118 ALA B N 1
ATOM 1862 C CA . ALA B 1 118 ? 25.625 47.688 35.969 1 55.81 118 ALA B CA 1
ATOM 1863 C C . ALA B 1 118 ? 24.891 48.656 36.906 1 55.81 118 ALA B C 1
ATOM 1865 O O . ALA B 1 118 ? 25.516 49.5 37.531 1 55.81 118 ALA B O 1
ATOM 1866 N N . GLU B 1 119 ? 23.609 48.531 37.031 1 49.44 119 GLU B N 1
ATOM 1867 C CA . GLU B 1 119 ? 22.844 49.469 37.875 1 49.44 119 GLU B CA 1
ATOM 1868 C C . GLU B 1 119 ? 23.141 49.281 39.344 1 49.44 119 GLU B C 1
ATOM 1870 O O . GLU B 1 119 ? 23.031 50.219 40.125 1 49.44 119 GLU B O 1
ATOM 1875 N N . GLU B 1 120 ? 23.453 48.125 39.75 1 52.81 120 GLU B N 1
ATOM 1876 C CA . GLU B 1 120 ? 23.688 47.875 41.188 1 52.81 120 GLU B CA 1
ATOM 1877 C C . GLU B 1 120 ? 25.016 48.469 41.625 1 52.81 120 GLU B C 1
ATOM 1879 O O . GLU B 1 120 ? 25.172 48.844 42.812 1 52.81 120 GLU B O 1
ATOM 1884 N N . ARG B 1 121 ? 26.031 48.469 40.781 1 56.75 121 ARG B N 1
ATOM 1885 C CA . ARG B 1 121 ? 27.312 49 41.219 1 56.75 121 ARG B CA 1
ATOM 1886 C C . ARG B 1 121 ? 27.25 50.531 41.312 1 56.75 121 ARG B C 1
ATOM 1888 O O . ARG B 1 121 ? 28.109 51.156 41.969 1 56.75 121 ARG B O 1
ATOM 1895 N N . ALA B 1 122 ? 26.5 51.156 40.5 1 61.19 122 ALA B N 1
ATOM 1896 C CA . ALA B 1 122 ? 26.453 52.594 40.531 1 61.19 122 ALA B CA 1
ATOM 1897 C C . ALA B 1 122 ? 25.609 53.094 41.719 1 61.19 122 ALA B C 1
ATOM 1899 O O . ALA B 1 122 ? 25.594 54.312 42 1 61.19 122 ALA B O 1
ATOM 1900 N N . ALA B 1 123 ? 25.016 52.281 42.469 1 53.66 123 ALA B N 1
ATOM 1901 C CA . ALA B 1 123 ? 24.391 52.75 43.688 1 53.66 123 ALA B CA 1
ATOM 1902 C C . ALA B 1 123 ? 25.328 52.625 44.906 1 53.66 123 ALA B C 1
ATOM 1904 O O . ALA B 1 123 ? 26.094 51.656 44.969 1 53.66 123 ALA B O 1
#

Solvent-accessible surface area (backbone atoms only — not comparable to full-atom values): 13010 Å² total; per-residue (Å²): 76,67,42,31,55,51,32,25,50,49,12,54,46,38,55,45,38,27,74,75,74,66,44,66,91,39,69,56,33,56,52,25,55,53,50,9,56,53,29,29,53,40,21,55,48,30,66,75,48,75,42,74,68,38,31,48,52,35,22,49,52,10,50,46,36,50,47,43,45,78,75,70,64,53,58,66,70,54,42,53,51,36,31,47,52,9,32,51,28,24,42,33,26,66,50,75,50,64,72,77,67,71,68,72,74,63,68,72,74,67,68,64,81,68,67,69,66,62,62,60,70,76,99,76,66,43,32,54,49,32,25,52,50,11,53,45,38,56,46,38,28,74,75,73,66,43,65,90,39,69,57,34,56,52,27,57,53,50,10,57,52,29,28,51,39,21,54,48,29,67,76,48,74,43,74,68,37,32,48,51,35,22,48,52,10,49,47,35,48,47,43,46,79,75,70,66,56,57,68,72,55,40,53,52,38,30,48,53,10,33,51,27,25,42,34,26,65,51,74,50,64,72,77,68,70,66,72,73,63,68,71,71,68,66,65,79,70,67,66,66,59,62,61,70,77,99

Sequence (246 aa):
MWPRFINAALGIWLMAAPSVLGYVGTGAEINERICGPILITFSIVAIWETTRPLRWVCAATGAWLLVSPWLFGFDTTAIINEMLVGAVALTMGLIKGEISQKFGGGWSDLWPPHRQRAEERAAMWPRFINAALGIWLMAAPSVLGYVGTGAEINERICGPILITFSIVAIWETTRPLRWVCAATGAWLLVSPWLFGFDTTAIINEMLVGAVALTMGLIKGEISQKFGGGWSDLWPPHRQRAEERAA

Secondary structure (DSSP, 8-state):
-HHHHHHHHHHHHHHHHHHHHT-TTSHHHHHHHHHHHHHHHHHHHHHHH--HHHHHHHHHHHHHHHHHHHHH---HHHHHHHHHHHHHHHHHHHS-------GGGGGGGG---THHHHHHH--/-HHHHHHHHHHHHHHHHHHHHT-TTSHHHHHHHHHHHHHHHHHHHHHHH--HHHHHHHHHHHHHHHHHHHHH---HHHHHHHHHHHHHHHHHHHS-------GGGSSGGG---THHHHHHH--

Radius of gyration: 26.71 Å; Cα contacts (8 Å, |Δi|>4): 312; chains: 2; bounding box: 62×84×60 Å